Protein AF-A0A3A9ETY3-F1 (afdb_monomer_lite)

Structure (mmCIF, N/CA/C/O backbone):
data_AF-A0A3A9ETY3-F1
#
_entry.id   AF-A0A3A9ETY3-F1
#
loop_
_atom_site.group_PDB
_atom_site.id
_atom_site.type_symbol
_atom_site.label_atom_id
_atom_site.label_alt_id
_atom_site.label_comp_id
_atom_site.label_asym_id
_atom_site.label_entity_id
_atom_site.label_seq_id
_atom_site.pdbx_PDB_ins_code
_atom_site.Cartn_x
_atom_site.Cartn_y
_atom_site.Cartn_z
_atom_site.occupancy
_atom_site.B_iso_or_equiv
_atom_site.auth_seq_id
_atom_site.auth_comp_id
_atom_site.auth_asym_id
_atom_site.auth_atom_id
_atom_site.pdbx_PDB_model_num
ATOM 1 N N . MET A 1 1 ? 23.337 54.051 22.747 1.00 28.58 1 MET A N 1
ATOM 2 C CA . MET A 1 1 ? 23.203 55.143 21.760 1.00 28.58 1 MET A CA 1
ATOM 3 C C . MET A 1 1 ? 23.560 54.541 20.407 1.00 28.58 1 MET A C 1
ATOM 5 O O . MET A 1 1 ? 24.675 54.065 20.292 1.00 28.58 1 MET A O 1
ATOM 9 N N . LEU A 1 2 ? 22.531 54.161 19.633 1.00 28.20 2 LEU A N 1
ATOM 10 C CA . LEU A 1 2 ? 22.216 54.689 18.284 1.00 28.20 2 LEU A CA 1
ATOM 11 C C . LEU A 1 2 ? 23.225 54.242 17.197 1.00 28.20 2 LEU A C 1
ATOM 13 O O . LEU A 1 2 ? 24.409 54.437 17.406 1.00 28.20 2 LEU A O 1
ATOM 17 N N . PHE A 1 3 ? 22.895 53.733 16.001 1.00 27.05 3 PHE A N 1
ATOM 18 C CA . PHE A 1 3 ? 21.669 53.291 15.305 1.00 27.05 3 PHE A CA 1
ATOM 19 C C . PHE A 1 3 ? 22.117 52.886 13.864 1.00 27.05 3 PHE A C 1
ATOM 21 O O . PHE A 1 3 ? 22.864 53.664 13.285 1.00 27.05 3 PHE A O 1
ATOM 28 N N . TYR A 1 4 ? 21.614 51.758 13.314 1.00 36.97 4 TYR A N 1
ATOM 29 C CA . TYR A 1 4 ? 21.283 51.450 11.883 1.00 36.97 4 TYR A CA 1
ATOM 30 C C . TYR A 1 4 ? 22.357 51.570 10.740 1.00 36.97 4 TYR A C 1
ATOM 32 O O . TYR A 1 4 ? 23.365 52.238 10.918 1.00 36.97 4 TYR A O 1
ATOM 40 N N . PRO A 1 5 ? 22.114 51.069 9.495 1.00 57.16 5 PRO A N 1
ATOM 41 C CA . PRO A 1 5 ? 21.903 49.681 9.013 1.00 57.16 5 PRO A CA 1
ATOM 42 C C . PRO A 1 5 ? 22.603 49.459 7.620 1.00 57.16 5 PRO A C 1
ATOM 44 O O . PRO A 1 5 ? 23.582 50.143 7.358 1.00 57.16 5 PRO A O 1
ATOM 47 N N . TYR A 1 6 ? 22.052 48.604 6.728 1.00 37.59 6 TYR A N 1
ATOM 48 C CA . TYR A 1 6 ? 22.459 48.221 5.340 1.00 37.59 6 TYR A CA 1
ATOM 49 C C . TYR A 1 6 ? 23.465 47.025 5.295 1.00 37.59 6 TYR A C 1
ATOM 51 O O . TYR A 1 6 ? 24.594 47.171 5.738 1.00 37.59 6 TYR A O 1
ATOM 59 N N . ASP A 1 7 ? 23.165 45.783 4.855 1.00 41.16 7 ASP A N 1
ATOM 60 C CA . ASP A 1 7 ? 22.179 45.347 3.854 1.00 41.16 7 ASP A CA 1
ATOM 61 C C . ASP A 1 7 ? 21.757 43.859 3.849 1.00 41.16 7 ASP A C 1
ATOM 63 O O . ASP A 1 7 ? 22.573 42.946 3.763 1.00 41.16 7 ASP A O 1
ATOM 67 N N . ILE A 1 8 ? 20.425 43.701 3.813 1.00 36.69 8 ILE A N 1
ATOM 68 C CA . ILE A 1 8 ? 19.573 42.694 3.147 1.00 36.69 8 ILE A CA 1
ATOM 69 C C . ILE A 1 8 ? 19.627 41.236 3.637 1.00 36.69 8 ILE A C 1
ATOM 71 O O . ILE A 1 8 ? 20.292 40.347 3.112 1.00 36.69 8 ILE A O 1
ATOM 75 N N . ASN A 1 9 ? 18.739 41.004 4.602 1.00 33.94 9 ASN A N 1
ATOM 76 C CA . ASN A 1 9 ? 18.140 39.731 4.967 1.00 33.94 9 ASN A CA 1
ATOM 77 C C . ASN A 1 9 ? 17.259 39.182 3.815 1.00 33.94 9 ASN A C 1
ATOM 79 O O . ASN A 1 9 ? 16.392 39.889 3.306 1.00 33.94 9 ASN A O 1
ATOM 83 N N . LYS A 1 10 ? 17.446 37.906 3.444 1.00 30.17 10 LYS A N 1
ATOM 84 C CA . LYS A 1 10 ? 16.686 37.163 2.415 1.00 30.17 10 LYS A CA 1
ATOM 85 C C . LYS A 1 10 ? 15.247 36.802 2.840 1.00 30.17 10 LYS A C 1
ATOM 87 O O . LYS A 1 10 ? 14.554 36.103 2.108 1.00 30.17 10 LYS A O 1
ATOM 92 N N . TYR A 1 11 ? 14.799 37.278 4.001 1.00 33.69 11 TYR A N 1
ATOM 93 C CA . TYR A 1 11 ? 13.415 37.206 4.461 1.00 33.69 11 TYR A CA 1
ATOM 94 C C . TYR A 1 11 ? 12.673 38.502 4.129 1.00 33.69 11 TYR A C 1
ATOM 96 O O . TYR A 1 11 ? 12.569 39.401 4.964 1.00 33.69 11 TYR A O 1
ATOM 104 N N . THR A 1 12 ? 12.108 38.576 2.926 1.00 25.86 12 THR A N 1
ATOM 105 C CA . THR A 1 12 ? 11.090 39.582 2.608 1.00 25.86 12 THR A CA 1
ATOM 106 C C . THR A 1 12 ? 9.889 38.888 1.975 1.00 25.86 12 THR A C 1
ATOM 108 O O . THR A 1 12 ? 9.918 38.554 0.798 1.00 25.86 12 THR A O 1
ATOM 111 N N . TYR A 1 13 ? 8.848 38.742 2.805 1.00 29.34 13 TYR A N 1
ATOM 112 C CA . TYR A 1 13 ? 7.422 38.604 2.473 1.00 29.34 13 TYR A CA 1
ATOM 113 C C . TYR A 1 13 ? 6.994 37.310 1.755 1.00 29.34 13 TYR A C 1
ATOM 115 O O . TYR A 1 13 ? 7.222 37.140 0.567 1.00 29.34 13 TYR A O 1
ATOM 123 N N . CYS A 1 14 ? 6.367 36.333 2.422 1.00 32.50 14 CYS A N 1
ATOM 124 C CA . CYS A 1 14 ? 5.054 36.397 3.093 1.00 32.50 14 CYS A CA 1
ATOM 125 C C . CYS A 1 14 ? 3.988 37.125 2.257 1.00 32.50 14 CYS A C 1
ATOM 127 O O . CYS A 1 14 ? 3.632 38.266 2.541 1.00 32.50 14 CYS A O 1
ATOM 129 N N . TYR A 1 15 ? 3.434 36.433 1.261 1.00 29.42 15 TYR A N 1
ATOM 130 C CA . TYR A 1 15 ? 2.084 36.707 0.770 1.00 29.42 15 TYR A CA 1
ATOM 131 C C . TYR A 1 15 ? 1.082 36.250 1.848 1.00 29.42 15 TYR A C 1
ATOM 133 O O . TYR A 1 15 ? 0.729 35.081 1.912 1.00 29.42 15 TYR A O 1
ATOM 141 N N . ASN A 1 16 ? 0.698 37.166 2.745 1.00 30.44 16 ASN A N 1
ATOM 142 C CA . ASN A 1 16 ? -0.529 37.158 3.561 1.00 30.44 16 ASN A CA 1
ATOM 143 C C . ASN A 1 16 ? -1.169 35.791 3.903 1.00 30.44 16 ASN A C 1
ATOM 145 O O . ASN A 1 16 ? -2.339 35.561 3.606 1.00 30.44 16 ASN A O 1
ATOM 149 N N . SER A 1 17 ? -0.464 34.908 4.606 1.00 33.75 17 SER A N 1
ATOM 150 C CA . SER A 1 17 ? -1.116 33.820 5.343 1.00 33.75 17 SER A CA 1
ATOM 151 C C . SER A 1 17 ? -0.470 33.680 6.719 1.00 33.75 17 SER A C 1
ATOM 153 O O . SER A 1 17 ? 0.758 33.724 6.823 1.00 33.75 17 SER A O 1
ATOM 155 N N . PRO A 1 18 ? -1.268 33.639 7.799 1.00 33.03 18 PRO A N 1
ATOM 156 C CA . PRO A 1 18 ? -0.751 33.686 9.154 1.00 33.03 18 PRO A CA 1
ATOM 157 C C . PRO A 1 18 ? 0.085 32.436 9.430 1.00 33.03 18 PRO A C 1
ATOM 159 O O . PRO A 1 18 ? -0.438 31.330 9.484 1.00 33.03 18 PRO A O 1
ATOM 162 N N . LEU A 1 19 ? 1.383 32.650 9.652 1.00 32.31 19 LEU A N 1
ATOM 163 C CA . LEU A 1 19 ? 2.322 31.715 10.274 1.00 32.31 19 LEU A CA 1
ATOM 164 C C . LEU A 1 19 ? 1.856 31.381 11.701 1.00 32.31 19 LEU A C 1
ATOM 166 O O . LEU A 1 19 ? 2.394 31.883 12.690 1.00 32.31 19 LEU A O 1
ATOM 170 N N . ARG A 1 20 ? 0.818 30.557 11.817 1.00 30.52 20 ARG A N 1
ATOM 171 C CA . ARG A 1 20 ? 0.403 29.918 13.060 1.00 30.52 20 ARG A CA 1
ATOM 172 C C . ARG A 1 20 ? 0.533 28.411 12.865 1.00 30.52 20 ARG A C 1
ATOM 174 O O . ARG A 1 20 ? -0.173 27.841 12.049 1.00 30.52 20 ARG A O 1
ATOM 181 N N . TYR A 1 21 ? 1.436 27.835 13.663 1.00 33.91 21 TYR A N 1
ATOM 182 C CA . TYR A 1 21 ? 1.708 26.402 13.841 1.00 33.91 21 TYR A CA 1
ATOM 183 C C . TYR A 1 21 ? 2.564 25.737 12.751 1.00 33.91 21 TYR A C 1
ATOM 185 O O . T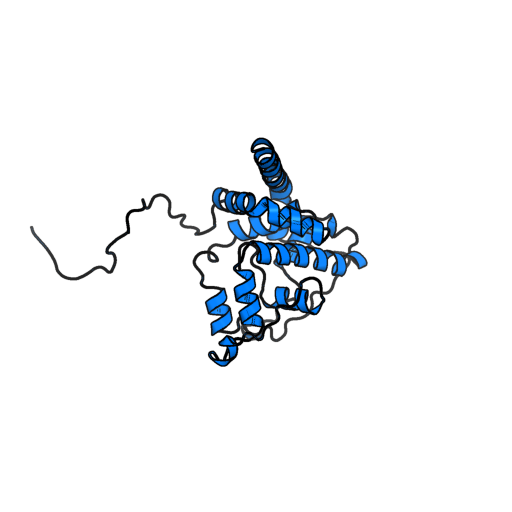YR A 1 21 ? 2.127 24.827 12.066 1.00 33.91 21 TYR A O 1
ATOM 193 N N . LEU A 1 22 ? 3.832 26.150 12.644 1.00 33.22 22 LEU A N 1
ATOM 194 C CA . LEU A 1 22 ? 4.861 25.266 12.088 1.00 33.22 22 LEU A CA 1
ATOM 195 C C . LEU A 1 22 ? 5.145 24.163 13.118 1.00 33.22 22 LEU A C 1
ATOM 197 O O . LEU A 1 22 ? 5.762 24.428 14.155 1.00 33.22 22 LEU A O 1
ATOM 201 N N . ASP A 1 23 ? 4.649 22.958 12.844 1.00 36.97 23 ASP A N 1
ATOM 202 C CA . ASP A 1 23 ? 5.050 21.739 13.540 1.00 36.97 23 ASP A CA 1
ATOM 203 C C . ASP A 1 23 ? 6.546 21.498 13.287 1.00 36.97 23 ASP A C 1
ATOM 205 O O . ASP A 1 23 ? 7.012 21.439 12.153 1.00 36.97 23 ASP A O 1
ATOM 209 N N . ARG A 1 24 ? 7.321 21.407 14.369 1.00 30.22 24 ARG A N 1
ATOM 210 C CA . ARG A 1 24 ? 8.777 21.220 14.335 1.00 30.22 24 ARG A CA 1
ATOM 211 C C . ARG A 1 24 ? 9.204 19.798 13.968 1.00 30.22 24 ARG A C 1
ATOM 213 O O . ARG A 1 24 ? 10.397 19.592 13.767 1.00 30.22 24 ARG A O 1
ATOM 220 N N . THR A 1 25 ? 8.276 18.845 13.927 1.00 43.72 25 THR A N 1
ATOM 221 C CA . THR A 1 25 ? 8.538 17.476 13.466 1.00 43.72 25 THR A CA 1
ATOM 222 C C . THR A 1 25 ? 8.390 17.342 11.953 1.00 43.72 25 THR A C 1
ATOM 224 O O . THR A 1 25 ? 9.024 16.468 11.382 1.00 43.72 25 THR A O 1
ATOM 227 N N . GLY A 1 26 ? 7.605 18.233 11.332 1.00 47.97 26 GLY A N 1
ATOM 228 C CA . GLY A 1 26 ? 7.259 18.247 9.910 1.00 47.97 26 GLY A CA 1
ATOM 229 C C . GLY A 1 26 ? 6.399 17.063 9.443 1.00 47.97 26 GLY A C 1
ATOM 230 O O . GLY A 1 26 ? 6.116 16.965 8.259 1.00 47.97 26 GLY A O 1
ATOM 231 N N . ASN A 1 27 ? 5.934 16.199 10.353 1.00 57.31 27 ASN A N 1
ATOM 232 C CA . ASN A 1 27 ? 4.932 15.184 10.032 1.00 57.31 27 ASN A CA 1
ATOM 233 C C . ASN A 1 27 ? 3.627 15.849 9.574 1.00 57.31 27 ASN A C 1
ATOM 235 O O . ASN A 1 27 ? 3.253 16.917 10.074 1.00 57.31 27 ASN A O 1
ATOM 239 N N . VAL A 1 28 ? 2.893 15.195 8.671 1.00 67.75 28 VAL A N 1
ATOM 240 C CA . VAL A 1 28 ? 1.500 15.576 8.420 1.00 67.75 28 VAL A CA 1
ATOM 241 C C . VAL A 1 28 ? 0.733 15.390 9.730 1.00 67.75 28 VAL A C 1
ATOM 243 O O . VAL A 1 28 ? 0.819 14.334 10.358 1.00 67.75 28 VAL A O 1
ATOM 246 N N . SER A 1 29 ? 0.009 16.420 10.178 1.00 81.56 29 SER A N 1
ATOM 247 C CA . SER A 1 29 ? -0.800 16.295 11.392 1.00 81.56 29 SER A CA 1
ATOM 248 C C . SER A 1 29 ? -1.847 15.196 11.209 1.00 81.56 29 SER A C 1
ATOM 250 O O . SER A 1 29 ? -2.340 14.984 10.101 1.00 81.56 29 SER A O 1
ATOM 252 N N . GLU A 1 30 ? -2.233 14.520 12.294 1.00 87.00 30 GLU A N 1
ATOM 253 C CA . GLU A 1 30 ? -3.295 13.506 12.231 1.00 87.00 30 GLU A CA 1
ATOM 254 C C . GLU A 1 30 ? -4.575 14.075 11.592 1.00 87.00 30 GLU A C 1
ATOM 256 O O . GLU A 1 30 ? -5.203 13.414 10.775 1.00 87.00 30 GLU A O 1
ATOM 261 N N . GLU A 1 31 ? -4.924 15.333 11.887 1.00 87.12 31 GLU A N 1
ATOM 262 C CA . GLU A 1 31 ? -6.070 16.026 11.283 1.00 87.12 31 GLU A CA 1
ATOM 263 C C . GLU A 1 31 ? -5.940 16.163 9.759 1.00 87.12 31 GLU A C 1
ATOM 265 O O . GLU A 1 31 ? -6.881 15.871 9.023 1.00 87.12 31 GLU A O 1
ATOM 270 N N . GLU A 1 32 ? -4.768 16.566 9.272 1.00 86.00 32 GLU A N 1
ATOM 271 C CA . GLU A 1 32 ? -4.521 16.716 7.840 1.00 86.00 32 GLU A CA 1
ATOM 272 C C . GLU A 1 32 ? -4.499 15.355 7.131 1.00 86.00 32 GLU A C 1
ATOM 274 O O . GLU A 1 32 ? -5.056 15.216 6.042 1.00 86.00 32 GLU A O 1
ATOM 279 N N . ALA A 1 33 ? -3.931 14.325 7.762 1.00 90.00 33 ALA A N 1
ATOM 280 C CA . ALA A 1 33 ? -3.976 12.960 7.249 1.00 90.00 33 ALA A CA 1
ATOM 281 C C . ALA A 1 33 ? -5.425 12.451 7.149 1.00 90.00 33 ALA A C 1
ATOM 283 O O . ALA A 1 33 ? -5.815 11.888 6.127 1.00 90.00 33 ALA A O 1
ATOM 284 N N . GLN A 1 34 ? -6.261 12.719 8.157 1.00 92.81 34 GLN A N 1
ATOM 285 C CA . GLN A 1 34 ? -7.690 12.393 8.110 1.00 92.81 34 GLN A CA 1
ATOM 286 C C . GLN A 1 34 ? -8.427 13.164 7.009 1.00 92.81 34 GLN A C 1
ATOM 288 O O . GLN A 1 34 ? -9.315 12.600 6.373 1.00 92.81 34 GLN A O 1
ATOM 293 N N . ASN A 1 35 ? -8.079 14.428 6.752 1.00 91.00 35 ASN A N 1
ATOM 294 C CA . ASN A 1 35 ? -8.674 15.195 5.654 1.00 91.00 35 ASN A CA 1
ATOM 295 C C . ASN A 1 35 ? -8.316 14.594 4.290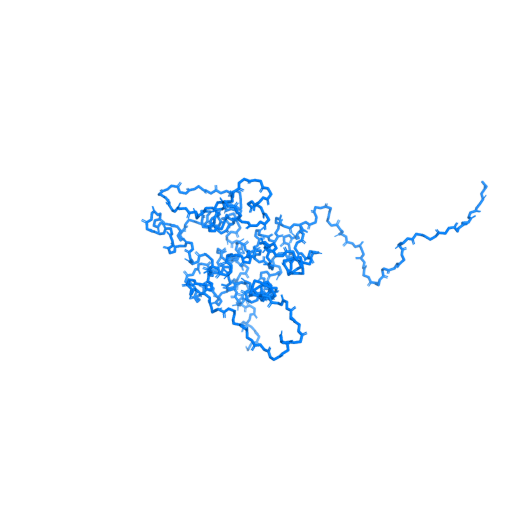 1.00 91.00 35 ASN A C 1
ATOM 297 O O . ASN A 1 35 ? -9.212 14.410 3.470 1.00 91.00 35 ASN A O 1
ATOM 301 N N . ILE A 1 36 ? -7.059 14.180 4.085 1.00 90.88 36 ILE A N 1
ATOM 302 C CA . ILE A 1 36 ? -6.642 13.453 2.873 1.00 90.88 36 ILE A CA 1
ATOM 303 C C . ILE A 1 36 ? -7.487 12.189 2.685 1.00 90.88 36 ILE A C 1
ATOM 305 O O . ILE A 1 36 ? -7.963 11.932 1.578 1.00 90.88 36 ILE A O 1
ATOM 309 N N . ILE A 1 37 ? -7.712 11.417 3.753 1.00 94.06 37 ILE A N 1
ATOM 310 C CA . ILE A 1 37 ? -8.585 10.238 3.697 1.00 94.06 37 ILE A CA 1
ATOM 311 C C . ILE A 1 37 ? -10.005 10.626 3.280 1.00 94.06 37 ILE A C 1
ATOM 313 O O . ILE A 1 37 ? -10.554 10.028 2.356 1.00 94.06 37 ILE A O 1
ATOM 317 N N . LYS A 1 38 ? -10.595 11.645 3.914 1.00 93.56 38 LYS A N 1
ATOM 318 C CA . LYS A 1 38 ? -11.974 12.064 3.626 1.00 93.56 38 LYS A CA 1
ATOM 319 C C . LYS A 1 38 ? -12.149 12.502 2.175 1.00 93.56 38 LYS A C 1
ATOM 321 O O . LYS A 1 38 ? -13.052 12.017 1.495 1.00 93.56 38 LYS A O 1
ATOM 326 N N . GLU A 1 39 ? -11.244 13.347 1.687 1.00 93.25 39 GLU A N 1
ATOM 327 C CA . GLU A 1 39 ? -11.255 13.885 0.322 1.00 93.25 39 GLU A CA 1
ATOM 328 C C . GLU A 1 39 ? -11.096 12.811 -0.763 1.00 93.25 39 GLU A C 1
ATOM 330 O O . GLU A 1 39 ? -11.511 13.026 -1.900 1.00 93.25 39 GLU A O 1
ATOM 335 N N . ASN A 1 40 ? -10.502 11.660 -0.432 1.00 95.44 40 ASN A N 1
ATOM 336 C CA . ASN A 1 40 ? -10.234 10.585 -1.388 1.00 95.44 40 ASN A CA 1
ATOM 337 C C . ASN A 1 40 ? -10.999 9.284 -1.078 1.00 95.44 40 ASN A C 1
ATOM 339 O O . ASN A 1 40 ? -10.738 8.255 -1.705 1.00 95.44 40 ASN A O 1
ATOM 343 N N . SER A 1 41 ? -11.951 9.323 -0.142 1.00 95.75 41 SER A N 1
ATOM 344 C CA . SER A 1 41 ? -12.702 8.158 0.349 1.00 95.75 41 SER A CA 1
ATOM 345 C C . SER A 1 41 ? -13.401 7.374 -0.766 1.00 95.75 41 SER A C 1
ATOM 347 O O . SER A 1 41 ? -13.299 6.148 -0.808 1.00 95.75 41 SER A O 1
ATOM 349 N N . GLU A 1 42 ? -14.020 8.061 -1.730 1.00 96.00 42 GLU A N 1
ATOM 350 C CA . GLU A 1 42 ? -14.656 7.424 -2.892 1.00 96.00 42 GLU A CA 1
ATOM 351 C C . GLU A 1 42 ? -13.662 6.601 -3.725 1.00 96.00 42 GLU A C 1
ATOM 353 O O . GLU A 1 42 ? -13.974 5.488 -4.151 1.00 96.00 42 GLU A O 1
ATOM 358 N N . TYR A 1 43 ? -12.446 7.114 -3.939 1.00 97.81 43 TYR A N 1
ATOM 359 C CA . TYR A 1 43 ? -11.409 6.386 -4.668 1.00 97.81 43 TYR A CA 1
ATOM 360 C C . TYR A 1 43 ? -10.885 5.200 -3.866 1.00 97.81 43 TYR A C 1
ATOM 362 O O . TYR A 1 43 ? -10.653 4.142 -4.450 1.00 97.81 43 TYR A O 1
ATOM 370 N N . ILE A 1 44 ? -10.725 5.355 -2.550 1.00 98.19 44 ILE A N 1
ATOM 371 C CA . ILE A 1 44 ? -10.286 4.265 -1.676 1.00 98.19 44 ILE A CA 1
ATOM 372 C C . ILE A 1 44 ? -11.280 3.109 -1.742 1.00 98.19 44 ILE A C 1
ATOM 374 O O . ILE A 1 44 ? -10.880 1.996 -2.066 1.00 98.19 44 ILE A O 1
ATOM 378 N N . ILE A 1 45 ? -12.568 3.384 -1.530 1.00 97.88 45 ILE A N 1
ATOM 379 C CA . ILE A 1 45 ? -13.626 2.367 -1.570 1.00 97.88 45 ILE A CA 1
ATOM 380 C C . ILE A 1 45 ? -13.686 1.710 -2.953 1.00 97.88 45 ILE A C 1
ATOM 382 O O . ILE A 1 45 ? -13.655 0.486 -3.056 1.00 97.88 45 ILE A O 1
ATOM 386 N N . LYS A 1 46 ? -13.690 2.516 -4.022 1.00 97.94 46 LYS A N 1
ATOM 387 C CA . LYS A 1 46 ? -13.733 2.026 -5.406 1.00 97.94 46 LYS A CA 1
ATOM 388 C C . LYS A 1 46 ? -12.592 1.060 -5.722 1.00 97.94 46 LYS A C 1
ATOM 390 O O . LYS A 1 46 ? -12.826 0.014 -6.318 1.00 97.94 46 LYS A O 1
ATOM 395 N N . TYR A 1 47 ? -11.346 1.421 -5.411 1.00 98.50 47 TYR A N 1
ATOM 396 C CA . TYR A 1 47 ? -10.211 0.564 -5.763 1.00 98.50 47 TYR A CA 1
ATOM 397 C C . TYR A 1 47 ? -10.036 -0.598 -4.792 1.00 98.50 47 TYR A C 1
ATOM 399 O O . TYR A 1 47 ? -9.606 -1.659 -5.229 1.00 98.50 47 TYR A O 1
ATOM 407 N N . ALA A 1 48 ? -10.419 -0.441 -3.527 1.00 98.50 48 ALA A N 1
ATOM 408 C CA . ALA A 1 48 ? -10.497 -1.562 -2.603 1.00 98.50 48 ALA A CA 1
ATOM 409 C C . ALA A 1 48 ? -11.447 -2.652 -3.128 1.00 98.50 48 ALA A C 1
ATOM 411 O O . ALA A 1 48 ? -11.065 -3.814 -3.182 1.00 98.50 48 ALA A O 1
ATOM 412 N N . GLU A 1 49 ? -12.622 -2.261 -3.635 1.00 98.38 49 GLU A N 1
ATOM 413 C CA . GLU A 1 49 ? -13.570 -3.178 -4.279 1.00 98.38 49 GLU A CA 1
ATOM 414 C C . GLU A 1 49 ? -12.996 -3.816 -5.556 1.00 98.38 49 GLU A C 1
ATOM 416 O O . GLU A 1 49 ? -13.071 -5.029 -5.725 1.00 98.38 49 GLU A O 1
ATOM 421 N N . ILE A 1 50 ? -12.384 -3.025 -6.449 1.00 98.50 50 ILE A N 1
ATOM 422 C CA . ILE A 1 50 ? -11.793 -3.539 -7.704 1.00 98.50 50 ILE A CA 1
ATOM 423 C C . ILE A 1 50 ? -10.719 -4.602 -7.443 1.00 98.50 50 ILE A C 1
ATOM 425 O O . ILE A 1 50 ? -10.606 -5.550 -8.220 1.00 98.50 50 ILE A O 1
ATOM 429 N N . TYR A 1 51 ? -9.919 -4.420 -6.394 1.00 98.56 51 TYR A N 1
ATOM 430 C CA . TYR A 1 51 ? -8.795 -5.296 -6.064 1.00 98.56 51 TYR A CA 1
ATOM 431 C C . TYR A 1 51 ? -9.113 -6.325 -4.972 1.00 98.56 51 TYR A C 1
ATOM 433 O O . TYR A 1 51 ? -8.203 -7.034 -4.554 1.00 98.56 51 TYR A O 1
ATOM 441 N N . ASP A 1 52 ? -10.372 -6.412 -4.535 1.00 98.06 52 ASP A N 1
ATOM 442 C CA . ASP A 1 52 ? -10.839 -7.328 -3.486 1.00 98.06 52 ASP A CA 1
ATOM 443 C C . ASP A 1 52 ? -9.990 -7.259 -2.202 1.00 98.06 52 ASP A C 1
ATOM 445 O O . ASP A 1 52 ? -9.534 -8.260 -1.651 1.00 98.06 52 ASP A O 1
ATOM 449 N N . VAL A 1 53 ? -9.733 -6.034 -1.738 1.00 98.12 53 VAL A N 1
ATOM 450 C CA . VAL A 1 53 ? -9.005 -5.762 -0.493 1.00 98.12 53 VAL A CA 1
ATOM 451 C C . VAL A 1 53 ? -9.868 -4.972 0.473 1.00 98.12 53 VAL A C 1
ATOM 453 O O . VAL A 1 53 ? -10.733 -4.195 0.072 1.00 98.12 53 VAL A O 1
ATOM 456 N N . ASP A 1 54 ? -9.603 -5.126 1.766 1.00 98.38 54 ASP A N 1
ATOM 457 C CA . ASP A 1 54 ? -10.308 -4.367 2.791 1.00 98.38 54 ASP A CA 1
ATOM 458 C C . ASP A 1 54 ? -9.990 -2.857 2.668 1.00 98.38 54 ASP A C 1
ATOM 460 O O . ASP A 1 54 ? -8.824 -2.456 2.813 1.00 98.38 54 ASP A O 1
ATOM 464 N N . PRO A 1 55 ? -10.997 -1.990 2.425 1.00 98.25 55 PRO A N 1
ATOM 465 C CA . PRO A 1 55 ? -10.785 -0.552 2.294 1.00 98.25 55 PRO A CA 1
ATOM 466 C C . PRO A 1 55 ? -10.206 0.086 3.562 1.00 98.25 55 PRO A C 1
ATOM 468 O O . PRO A 1 55 ? -9.484 1.080 3.458 1.00 98.25 55 PRO A O 1
ATOM 471 N N . GLN A 1 56 ? -10.459 -0.467 4.750 1.00 98.31 56 GLN A N 1
ATOM 472 C CA . GLN A 1 56 ? -9.899 0.042 6.004 1.00 98.31 56 GLN A CA 1
ATOM 473 C C . GLN A 1 56 ? -8.390 -0.203 6.082 1.00 98.31 56 GLN A C 1
ATOM 475 O O . GLN A 1 56 ? -7.658 0.673 6.539 1.00 98.31 56 GLN A O 1
ATOM 480 N N . ILE A 1 57 ? -7.895 -1.325 5.544 1.00 98.50 57 ILE A N 1
ATOM 481 C CA . ILE A 1 57 ? -6.451 -1.600 5.453 1.00 98.50 57 ILE A CA 1
ATOM 482 C C . ILE A 1 57 ? -5.791 -0.682 4.417 1.00 98.50 57 ILE A C 1
ATOM 484 O O . ILE A 1 57 ? -4.725 -0.124 4.690 1.00 98.50 57 ILE A O 1
ATOM 488 N N . VAL A 1 58 ? -6.432 -0.460 3.258 1.00 98.69 58 VAL A N 1
ATOM 489 C CA . VAL A 1 58 ? -5.958 0.514 2.250 1.00 98.69 58 VAL A CA 1
ATOM 490 C C . VAL A 1 58 ? -5.821 1.902 2.878 1.00 98.69 58 VAL A C 1
ATOM 492 O O . VAL A 1 58 ? -4.784 2.555 2.752 1.00 98.69 58 VAL A O 1
ATOM 495 N N . THR A 1 59 ? -6.860 2.328 3.594 1.00 98.00 59 THR A N 1
ATOM 496 C CA . THR A 1 59 ? -6.910 3.624 4.276 1.00 98.00 59 THR A CA 1
ATOM 497 C C . THR A 1 59 ? -5.859 3.712 5.376 1.00 98.00 59 THR A C 1
ATOM 499 O O . THR A 1 59 ? -5.144 4.707 5.450 1.00 98.00 59 THR A O 1
ATOM 502 N N . GLY A 1 60 ? -5.715 2.664 6.190 1.00 98.19 60 GLY A N 1
ATOM 503 C CA . GLY A 1 60 ? -4.736 2.597 7.269 1.00 98.19 60 GLY A CA 1
ATOM 504 C C . GLY A 1 60 ? -3.305 2.726 6.756 1.00 98.19 60 GLY A C 1
ATOM 505 O O . GLY A 1 60 ? -2.534 3.505 7.309 1.00 98.19 60 GLY A O 1
ATOM 506 N N . CYS A 1 61 ? -2.963 2.062 5.647 1.00 98.25 61 CYS A N 1
ATOM 507 C CA . CYS A 1 61 ? -1.646 2.210 5.023 1.00 98.25 61 CYS A CA 1
ATOM 508 C C . CYS A 1 61 ? -1.385 3.659 4.584 1.00 98.25 61 CYS A C 1
ATOM 510 O O . CYS A 1 61 ? -0.332 4.208 4.894 1.00 98.25 61 CYS A O 1
ATOM 512 N N . ILE A 1 62 ? -2.349 4.301 3.914 1.00 96.44 62 ILE A N 1
ATOM 513 C CA . ILE A 1 62 ? -2.223 5.708 3.499 1.00 96.44 62 ILE A CA 1
ATOM 514 C C . ILE A 1 62 ? -2.076 6.610 4.727 1.00 96.44 62 ILE A C 1
ATOM 516 O O . ILE A 1 62 ? -1.177 7.442 4.773 1.00 96.44 62 ILE A O 1
ATOM 520 N N . TYR A 1 63 ? -2.923 6.436 5.740 1.00 95.75 63 TYR A N 1
ATOM 521 C CA . TYR A 1 63 ? -2.904 7.249 6.951 1.00 95.75 63 TYR A CA 1
ATOM 522 C C . TYR A 1 63 ? -1.562 7.160 7.689 1.00 95.75 63 TYR A C 1
ATOM 524 O O . TYR A 1 63 ? -0.986 8.194 8.027 1.00 95.75 63 TYR A O 1
ATOM 532 N N . VAL A 1 64 ? -1.032 5.948 7.890 1.00 95.25 64 VAL A N 1
ATOM 533 C CA . VAL A 1 64 ? 0.261 5.744 8.559 1.00 95.25 64 VAL A CA 1
ATOM 534 C C . VAL A 1 64 ? 1.410 6.332 7.739 1.00 95.25 64 VAL A C 1
ATOM 536 O O . VAL A 1 64 ? 2.263 7.004 8.317 1.00 95.25 64 VAL A O 1
ATOM 539 N N . GLU A 1 65 ? 1.423 6.178 6.409 1.00 91.38 65 GLU A N 1
ATOM 540 C CA . GLU A 1 65 ? 2.401 6.868 5.548 1.00 91.38 65 GLU A CA 1
ATOM 541 C C . GLU A 1 65 ? 2.347 8.390 5.749 1.00 91.38 65 GLU A C 1
ATOM 543 O O . GLU A 1 65 ? 3.383 9.033 5.883 1.00 91.38 65 GLU A O 1
ATOM 548 N N . GLN A 1 66 ? 1.150 8.978 5.846 1.00 89.06 66 GLN A N 1
ATOM 549 C CA . GLN A 1 66 ? 1.002 10.420 6.057 1.00 89.06 66 GLN A CA 1
ATOM 550 C C . GLN A 1 66 ? 1.576 10.893 7.398 1.00 89.06 66 GLN A C 1
ATOM 552 O O . GLN A 1 66 ? 2.355 11.845 7.428 1.00 89.06 66 GLN A O 1
ATOM 557 N N . ILE A 1 67 ? 1.222 10.244 8.508 1.00 87.25 67 ILE A N 1
ATOM 558 C CA . ILE A 1 67 ? 1.609 10.729 9.845 1.00 87.25 67 ILE A CA 1
ATOM 559 C C . ILE A 1 67 ? 3.058 10.396 10.227 1.00 87.25 67 ILE A C 1
ATOM 561 O O . ILE A 1 67 ? 3.583 10.958 11.188 1.00 87.25 67 ILE A O 1
ATOM 565 N N . THR A 1 68 ? 3.702 9.479 9.501 1.00 82.50 68 THR A N 1
ATOM 566 C CA . THR A 1 68 ? 5.099 9.083 9.735 1.00 82.50 68 THR A CA 1
ATOM 567 C C . THR A 1 68 ? 6.088 9.727 8.764 1.00 82.50 68 THR A C 1
ATOM 569 O O . THR A 1 68 ? 7.294 9.685 9.024 1.00 82.50 68 THR A O 1
ATOM 572 N N . ASN A 1 69 ? 5.612 10.325 7.666 1.00 67.94 69 ASN A N 1
ATOM 573 C CA . ASN A 1 69 ? 6.466 10.863 6.614 1.00 67.94 69 ASN A CA 1
ATOM 574 C C . ASN A 1 69 ? 6.434 12.397 6.568 1.00 67.94 69 ASN A C 1
ATOM 576 O O . ASN A 1 69 ? 5.455 13.026 6.165 1.00 67.94 69 ASN A O 1
ATOM 580 N N . VAL A 1 70 ? 7.564 12.973 6.971 1.00 54.41 70 VAL A N 1
ATOM 581 C CA . VAL A 1 70 ? 7.811 14.408 7.147 1.00 54.41 70 VAL A CA 1
ATOM 582 C C . VAL A 1 70 ? 7.918 15.171 5.816 1.00 54.41 70 VAL A C 1
ATOM 584 O O . VAL A 1 70 ? 7.665 16.370 5.764 1.00 54.41 70 VAL A O 1
ATOM 587 N N . ASP A 1 71 ? 8.284 14.494 4.723 1.00 53.34 71 ASP A N 1
ATOM 588 C CA . ASP A 1 71 ? 8.947 15.169 3.600 1.00 53.34 71 ASP A CA 1
ATOM 589 C C . ASP A 1 71 ? 8.167 15.155 2.273 1.00 53.34 71 ASP A C 1
ATOM 591 O O . ASP A 1 71 ? 8.521 15.901 1.359 1.00 53.34 71 ASP A O 1
ATOM 595 N N . TRP A 1 72 ? 7.108 14.352 2.116 1.00 53.06 72 TRP A N 1
ATOM 596 C CA . TRP A 1 72 ? 6.542 14.085 0.779 1.00 53.06 72 TRP A CA 1
ATOM 597 C C . TRP A 1 72 ? 5.786 15.268 0.141 1.00 53.06 72 TRP A C 1
ATOM 599 O O . TRP A 1 72 ? 5.730 15.365 -1.084 1.00 53.06 72 TRP A O 1
ATOM 609 N N . LYS A 1 73 ? 5.202 16.181 0.938 1.00 50.69 73 LYS A N 1
ATOM 610 C CA . LYS A 1 73 ? 4.536 17.399 0.416 1.00 50.69 73 LYS A CA 1
ATOM 611 C C . LYS A 1 73 ? 5.537 18.469 -0.031 1.00 50.69 73 LYS A C 1
ATOM 613 O O . LYS A 1 73 ? 5.230 19.241 -0.938 1.00 50.69 73 LYS A O 1
ATOM 618 N N . ASP A 1 74 ? 6.717 18.499 0.589 1.00 48.84 74 ASP A N 1
ATOM 619 C CA . ASP A 1 74 ? 7.777 19.473 0.302 1.00 48.84 74 ASP A CA 1
ATOM 620 C C . ASP A 1 74 ? 8.806 18.945 -0.717 1.00 48.84 74 ASP A C 1
ATOM 622 O O . ASP A 1 74 ? 9.549 19.727 -1.323 1.00 48.84 74 ASP A O 1
ATOM 626 N N . SER A 1 75 ? 8.837 17.630 -0.953 1.00 51.22 75 SER A N 1
ATOM 627 C CA . SER A 1 75 ? 9.789 16.984 -1.850 1.00 51.22 75 SER A CA 1
ATOM 628 C C . SER A 1 75 ? 9.227 16.869 -3.264 1.00 51.22 75 SER A C 1
ATOM 630 O O . SER A 1 75 ? 8.187 16.271 -3.520 1.00 51.22 75 SER A O 1
ATOM 632 N N . PHE A 1 76 ? 9.950 17.439 -4.229 1.00 55.75 76 PHE A N 1
ATOM 633 C CA . PHE A 1 76 ? 9.741 17.230 -5.663 1.00 55.75 76 PHE A CA 1
ATOM 634 C C . PHE A 1 76 ? 10.104 15.781 -6.061 1.00 55.75 76 PHE A C 1
ATOM 636 O O . PHE A 1 76 ? 10.989 15.561 -6.888 1.00 55.75 76 PHE A O 1
ATOM 643 N N . ASP A 1 77 ? 9.466 14.784 -5.453 1.00 61.41 77 ASP A N 1
ATOM 644 C CA . ASP A 1 77 ? 9.863 13.374 -5.504 1.00 61.41 77 ASP A CA 1
ATOM 645 C C . ASP A 1 77 ? 9.824 12.799 -6.918 1.00 61.41 77 ASP A C 1
ATOM 647 O O . ASP A 1 77 ? 10.731 12.064 -7.317 1.00 61.41 77 ASP A O 1
ATOM 651 N N . SER A 1 78 ? 8.836 13.203 -7.720 1.00 55.47 78 SER A N 1
ATOM 652 C CA . SER A 1 78 ? 8.780 12.865 -9.141 1.00 55.47 78 SER A CA 1
ATOM 653 C C . SER A 1 78 ? 9.918 13.524 -9.917 1.00 55.47 78 SER A C 1
ATOM 655 O O . SER A 1 78 ? 10.574 12.854 -10.703 1.00 55.47 78 SER A O 1
ATOM 657 N N . ALA A 1 79 ? 10.222 14.804 -9.683 1.00 55.66 79 ALA A N 1
ATOM 658 C CA . ALA A 1 79 ? 11.304 15.491 -10.378 1.00 55.66 79 ALA A CA 1
ATOM 659 C C . ALA A 1 79 ? 12.663 14.899 -9.993 1.00 55.66 79 ALA A C 1
ATOM 661 O O . ALA A 1 79 ? 13.518 14.744 -10.858 1.00 55.66 79 ALA A O 1
ATOM 662 N N . ILE A 1 80 ? 12.856 14.508 -8.730 1.00 57.94 80 ILE A N 1
ATOM 663 C CA . ILE A 1 80 ? 14.042 13.773 -8.288 1.00 57.94 80 ILE A CA 1
ATOM 664 C C . ILE A 1 80 ? 14.084 12.409 -8.976 1.00 57.94 80 ILE A C 1
ATOM 666 O O . ILE A 1 80 ? 15.109 12.094 -9.577 1.00 57.94 80 ILE A O 1
ATOM 670 N N . ALA A 1 81 ? 13.000 11.629 -8.970 1.00 56.34 81 ALA A N 1
ATOM 671 C CA . ALA A 1 81 ? 12.939 10.335 -9.655 1.00 56.34 81 ALA A CA 1
ATOM 672 C C . ALA A 1 81 ? 13.260 10.463 -11.155 1.00 56.34 81 ALA A C 1
ATOM 674 O O . ALA A 1 81 ? 14.083 9.715 -11.672 1.00 56.34 81 ALA A O 1
ATOM 675 N N . ILE A 1 82 ? 12.696 11.467 -11.830 1.00 55.44 82 ILE A N 1
ATOM 676 C CA . ILE A 1 82 ? 12.894 11.753 -13.259 1.00 55.44 82 ILE A CA 1
ATOM 677 C C . ILE A 1 82 ? 14.332 12.212 -13.545 1.00 55.44 82 ILE A C 1
ATOM 679 O O . ILE A 1 82 ? 14.942 11.791 -14.524 1.00 55.44 82 ILE A O 1
ATOM 683 N N . VAL A 1 83 ? 14.901 13.079 -12.702 1.00 52.25 83 VAL A N 1
ATOM 684 C CA . VAL A 1 83 ? 16.253 13.630 -12.904 1.00 52.25 83 VAL A CA 1
ATOM 685 C C . VAL A 1 83 ? 17.342 12.618 -12.548 1.00 52.25 83 VAL A C 1
ATOM 687 O O . VAL A 1 83 ? 18.410 12.626 -13.161 1.00 52.25 83 VAL A O 1
ATOM 690 N N . THR A 1 84 ? 17.105 11.759 -11.557 1.00 52.84 84 THR A N 1
ATOM 691 C CA . THR A 1 84 ? 18.138 10.880 -10.981 1.00 52.84 84 THR A CA 1
ATOM 692 C C . THR A 1 84 ? 17.956 9.400 -11.312 1.00 52.84 84 THR A C 1
ATOM 694 O O . THR A 1 84 ? 18.907 8.634 -11.168 1.00 52.84 84 THR A O 1
ATOM 697 N N . GLY A 1 85 ? 16.769 8.982 -11.761 1.00 55.91 85 GLY A N 1
ATOM 698 C CA . GLY A 1 85 ? 16.416 7.575 -11.962 1.00 55.91 85 GLY A CA 1
ATOM 699 C C . GLY A 1 85 ? 16.244 6.776 -10.662 1.00 55.91 85 GLY A C 1
ATOM 700 O O . GLY A 1 85 ? 16.255 5.547 -10.718 1.00 55.91 85 GLY A O 1
ATOM 701 N N . LEU A 1 86 ? 16.131 7.450 -9.510 1.00 64.00 86 LEU A N 1
ATOM 702 C CA . LEU A 1 86 ? 15.947 6.834 -8.194 1.00 64.00 86 LEU A CA 1
ATOM 703 C C . LEU A 1 86 ? 14.594 6.117 -8.064 1.00 64.00 86 LEU A C 1
ATOM 705 O O . LEU A 1 86 ? 13.576 6.578 -8.582 1.00 64.00 86 LEU A O 1
ATOM 709 N N . ASP A 1 87 ? 14.581 5.012 -7.313 1.00 70.62 87 ASP A N 1
ATOM 710 C CA . ASP A 1 87 ? 13.359 4.288 -6.942 1.00 70.62 87 ASP A CA 1
ATOM 711 C C . ASP A 1 87 ? 12.621 4.979 -5.782 1.00 70.62 87 ASP A C 1
ATOM 713 O O . ASP A 1 87 ? 12.627 4.520 -4.634 1.00 70.62 87 ASP A O 1
ATOM 717 N N . THR A 1 88 ? 12.045 6.139 -6.088 1.00 74.19 88 THR A N 1
ATOM 718 C CA . THR A 1 88 ? 11.374 7.017 -5.124 1.00 74.19 88 THR A CA 1
ATOM 719 C C . THR A 1 88 ? 9.950 6.543 -4.814 1.00 74.19 88 THR A C 1
ATOM 721 O O . THR A 1 88 ? 9.244 6.047 -5.695 1.00 74.19 88 THR A O 1
ATOM 724 N N . SER A 1 89 ? 9.528 6.722 -3.560 1.00 85.06 89 SER A N 1
ATOM 725 C CA . SER A 1 89 ? 8.139 6.587 -3.105 1.00 85.06 89 SER A CA 1
ATOM 726 C C . SER A 1 89 ? 7.373 7.879 -3.381 1.00 85.06 89 SER A C 1
ATOM 728 O O . SER A 1 89 ? 7.838 8.945 -3.004 1.00 85.06 89 SER A O 1
ATOM 730 N N . ILE A 1 90 ? 6.230 7.805 -4.066 1.00 84.75 90 ILE A N 1
ATOM 731 C CA . ILE A 1 90 ? 5.509 8.993 -4.552 1.00 84.75 90 ILE A CA 1
ATOM 732 C C . ILE A 1 90 ? 4.049 8.962 -4.091 1.00 84.75 90 ILE A C 1
ATOM 734 O O . ILE A 1 90 ? 3.428 7.897 -4.034 1.00 84.75 90 ILE A O 1
ATOM 738 N N . GLY A 1 91 ? 3.496 10.147 -3.819 1.00 87.56 91 GLY A N 1
ATOM 739 C CA . GLY A 1 91 ? 2.076 10.382 -3.551 1.00 87.56 91 GLY A CA 1
ATOM 740 C C . GLY A 1 91 ? 1.635 10.014 -2.135 1.00 87.56 91 GLY A C 1
ATOM 741 O O . GLY A 1 91 ? 2.443 9.646 -1.284 1.00 87.56 91 GLY A O 1
ATOM 742 N N . ILE A 1 92 ? 0.330 10.115 -1.881 1.00 90.62 92 ILE A N 1
ATOM 743 C CA . ILE A 1 92 ? -0.242 9.963 -0.532 1.00 90.62 92 ILE A CA 1
ATOM 744 C C . ILE A 1 92 ? -0.044 8.568 0.079 1.00 90.62 92 ILE A C 1
ATOM 746 O O . ILE A 1 92 ? 0.052 8.439 1.294 1.00 90.62 92 ILE A O 1
ATOM 750 N N . GLY A 1 93 ? 0.058 7.532 -0.750 1.00 92.62 93 GLY A N 1
ATOM 751 C CA . GLY A 1 93 ? 0.391 6.175 -0.334 1.00 92.62 93 GLY A CA 1
ATOM 752 C C . GLY A 1 93 ? 1.886 5.865 -0.369 1.00 92.62 93 GLY A C 1
ATOM 753 O O . GLY A 1 93 ? 2.263 4.761 -0.011 1.00 92.62 93 GLY A O 1
ATOM 754 N N . GLN A 1 94 ? 2.758 6.779 -0.809 1.00 90.69 94 GLN A N 1
ATOM 755 C CA . GLN A 1 94 ? 4.210 6.539 -0.856 1.00 90.69 94 GLN A CA 1
ATOM 756 C C . GLN A 1 94 ? 4.609 5.288 -1.669 1.00 90.69 94 GLN A C 1
ATOM 758 O O . GLN A 1 94 ? 5.536 4.541 -1.335 1.00 90.69 94 GLN A O 1
ATOM 763 N N . VAL A 1 95 ? 3.936 5.067 -2.801 1.00 91.75 95 VAL A N 1
ATOM 764 C CA . VAL A 1 95 ? 4.191 3.920 -3.684 1.00 91.75 95 VAL A CA 1
ATOM 765 C C . VAL A 1 95 ? 5.522 4.099 -4.419 1.00 91.75 95 VAL A C 1
ATOM 767 O O . VAL A 1 95 ? 5.733 5.108 -5.092 1.00 91.75 95 VAL A O 1
ATOM 770 N N . LYS A 1 96 ? 6.411 3.100 -4.336 1.00 89.00 96 LYS A N 1
ATOM 771 C CA . LYS A 1 96 ? 7.678 3.076 -5.092 1.00 89.00 96 LYS A CA 1
ATOM 772 C C . LYS A 1 96 ? 7.436 2.913 -6.590 1.00 89.00 96 LYS A C 1
ATOM 774 O O . LYS A 1 96 ? 6.618 2.084 -7.001 1.00 89.00 96 LYS A O 1
ATOM 779 N N . VAL A 1 97 ? 8.214 3.616 -7.411 1.00 87.25 97 VAL A N 1
ATOM 780 C CA . VAL A 1 97 ? 8.159 3.494 -8.880 1.00 87.25 97 VAL A CA 1
ATOM 781 C C . VAL A 1 97 ? 8.419 2.052 -9.342 1.00 87.25 97 VAL A C 1
ATOM 783 O O . VAL A 1 97 ? 7.739 1.568 -10.249 1.00 87.25 97 VAL A O 1
ATOM 786 N N . SER A 1 98 ? 9.348 1.333 -8.704 1.00 87.88 98 SER A N 1
ATOM 787 C CA . SER A 1 98 ? 9.623 -0.085 -8.976 1.00 87.88 98 SER A CA 1
ATOM 788 C C . SER A 1 98 ? 8.420 -0.982 -8.679 1.00 87.88 98 SER A C 1
ATOM 790 O O . SER A 1 98 ? 8.060 -1.811 -9.513 1.00 87.88 98 SER A O 1
ATOM 792 N N . THR A 1 99 ? 7.750 -0.778 -7.540 1.00 93.25 99 THR A N 1
ATOM 793 C CA . THR A 1 99 ? 6.531 -1.508 -7.163 1.00 93.25 99 THR A CA 1
ATOM 794 C C . THR A 1 99 ? 5.401 -1.233 -8.151 1.00 93.25 99 THR A C 1
ATOM 796 O O . THR A 1 99 ? 4.763 -2.169 -8.624 1.00 93.25 99 THR A O 1
ATOM 799 N N . ALA A 1 100 ? 5.176 0.027 -8.527 1.00 94.75 100 ALA A N 1
ATOM 800 C CA . ALA A 1 100 ? 4.156 0.374 -9.514 1.00 94.75 100 ALA A CA 1
ATOM 801 C C . ALA A 1 100 ? 4.434 -0.277 -10.878 1.00 94.75 100 ALA A C 1
ATOM 803 O O . ALA A 1 100 ? 3.535 -0.837 -11.504 1.00 94.75 100 ALA A O 1
ATOM 804 N N . LYS A 1 101 ? 5.694 -0.274 -11.321 1.00 93.31 101 LYS A N 1
ATOM 805 C CA . LYS A 1 101 ? 6.102 -0.962 -12.548 1.00 93.31 101 LYS A CA 1
ATOM 806 C C . LYS A 1 101 ? 5.879 -2.472 -12.471 1.00 93.31 101 LYS A C 1
ATOM 808 O O . LYS A 1 101 ? 5.415 -3.047 -13.451 1.00 93.31 101 LYS A O 1
ATOM 813 N N . LEU A 1 102 ? 6.192 -3.100 -11.338 1.00 94.44 102 LEU A N 1
ATOM 814 C CA . LEU A 1 102 ? 5.948 -4.525 -11.123 1.00 94.44 102 LEU A CA 1
ATOM 815 C C . LEU A 1 102 ? 4.458 -4.856 -11.235 1.00 94.44 102 LEU A C 1
ATOM 817 O O . LEU A 1 102 ? 4.101 -5.764 -11.976 1.00 94.44 102 LEU A O 1
ATOM 821 N N . LEU A 1 103 ? 3.599 -4.087 -10.562 1.00 97.50 103 LEU A N 1
ATOM 822 C CA . LEU A 1 103 ? 2.143 -4.264 -10.609 1.00 97.50 103 LEU A CA 1
ATOM 823 C C . LEU A 1 103 ? 1.597 -4.141 -12.036 1.00 97.50 103 LEU A C 1
ATOM 825 O O . LEU A 1 103 ? 0.715 -4.896 -12.437 1.00 97.50 103 LEU A O 1
ATOM 829 N N . GLU A 1 104 ? 2.152 -3.225 -12.830 1.00 97.06 104 GLU A N 1
ATOM 830 C CA . GLU A 1 104 ? 1.832 -3.123 -14.253 1.00 97.06 104 GLU A CA 1
ATOM 831 C C . GLU A 1 104 ? 2.349 -4.305 -15.084 1.00 97.06 104 GLU A C 1
ATOM 833 O O . GLU A 1 104 ? 1.701 -4.744 -16.034 1.00 97.06 104 GLU A O 1
ATOM 838 N N . ASP A 1 105 ? 3.551 -4.795 -14.785 1.00 95.56 105 ASP A N 1
ATOM 839 C CA . ASP A 1 105 ? 4.187 -5.880 -15.532 1.00 95.56 105 ASP A CA 1
ATOM 840 C C . ASP A 1 105 ? 3.540 -7.240 -15.253 1.00 95.56 105 ASP A C 1
ATOM 842 O O . ASP A 1 105 ? 3.435 -8.046 -16.180 1.00 95.56 105 ASP A O 1
ATOM 846 N N . GLU A 1 106 ? 3.045 -7.447 -14.033 1.00 96.50 106 GLU A N 1
ATOM 847 C CA . GLU A 1 106 ? 2.271 -8.619 -13.611 1.00 96.50 106 GLU A CA 1
ATOM 848 C C . GLU A 1 106 ? 0.778 -8.523 -13.971 1.00 96.50 106 GLU A C 1
ATOM 850 O O . GLU A 1 106 ? 0.073 -9.526 -13.920 1.00 96.50 106 GLU A O 1
ATOM 855 N N . GLY A 1 107 ? 0.304 -7.350 -14.405 1.00 97.12 107 GLY A N 1
ATOM 856 C CA . GLY A 1 107 ? -1.049 -7.168 -14.936 1.00 97.12 107 GLY A CA 1
ATOM 857 C C . GLY A 1 107 ? -2.124 -6.825 -13.903 1.00 97.12 107 GLY A C 1
ATOM 858 O O . GLY A 1 107 ? -3.297 -6.816 -14.266 1.00 97.12 107 GLY A O 1
ATOM 859 N N . TYR A 1 108 ? -1.745 -6.491 -12.665 1.00 97.12 108 TYR A N 1
ATOM 860 C CA . TYR A 1 108 ? -2.677 -5.950 -11.667 1.00 97.12 108 TYR A CA 1
ATOM 861 C C . TYR A 1 108 ? -3.184 -4.570 -12.090 1.00 97.12 108 TYR A C 1
ATOM 863 O O . TYR A 1 108 ? -4.367 -4.276 -11.988 1.00 97.12 108 TYR A O 1
ATOM 871 N N . VAL A 1 109 ? -2.291 -3.721 -12.606 1.00 96.62 109 VAL A N 1
ATOM 872 C CA . VAL A 1 109 ? -2.630 -2.365 -13.055 1.00 96.62 109 VAL A CA 1
ATOM 873 C C . VAL A 1 109 ? -2.390 -2.241 -14.555 1.00 96.62 109 VAL A C 1
ATOM 875 O O . VAL A 1 109 ? -1.435 -2.797 -15.096 1.00 96.62 109 VAL A O 1
ATOM 878 N N . GLU A 1 110 ? -3.230 -1.472 -15.249 1.00 93.25 110 GLU A N 1
ATOM 879 C CA . GLU A 1 110 ? -3.004 -1.164 -16.661 1.00 93.25 110 GLU A CA 1
ATOM 880 C C . GLU A 1 110 ? -1.625 -0.521 -16.863 1.00 93.25 110 GLU A C 1
ATOM 882 O O . GLU A 1 110 ? -1.267 0.470 -16.205 1.00 93.25 110 GLU A O 1
ATOM 887 N N . LYS A 1 111 ? -0.863 -1.084 -17.808 1.00 92.12 111 LYS A N 1
ATOM 888 C CA . LYS A 1 111 ? 0.472 -0.604 -18.152 1.00 92.12 111 LYS A CA 1
ATOM 889 C C . LYS A 1 111 ? 0.424 0.868 -18.515 1.00 92.12 111 LYS A C 1
ATOM 891 O O . LYS A 1 111 ? -0.368 1.303 -19.347 1.00 92.12 111 LYS A O 1
ATOM 896 N N . THR A 1 112 ? 1.339 1.633 -17.934 1.00 87.69 112 THR A N 1
ATOM 897 C CA . THR A 1 112 ? 1.576 3.008 -18.346 1.00 87.69 112 THR A CA 1
ATOM 898 C C . THR A 1 112 ? 2.244 2.968 -19.711 1.00 87.69 112 THR A C 1
ATOM 900 O O . THR A 1 112 ? 3.464 2.850 -19.852 1.00 87.69 112 THR A O 1
ATOM 903 N N . GLU A 1 113 ? 1.410 3.009 -20.743 1.00 76.31 113 GLU A N 1
ATOM 904 C CA . GLU A 1 113 ? 1.862 3.147 -22.110 1.00 76.31 113 GLU A CA 1
ATOM 905 C C . GLU A 1 113 ? 2.356 4.568 -22.370 1.00 76.31 113 GLU A C 1
ATOM 907 O O . GLU A 1 113 ? 1.916 5.553 -21.773 1.00 76.31 113 GLU A O 1
ATOM 912 N N . GLY A 1 114 ? 3.242 4.699 -23.350 1.00 60.16 114 GLY A N 1
ATOM 913 C CA . GLY A 1 114 ? 3.367 5.986 -23.998 1.00 60.16 114 GLY A CA 1
ATOM 914 C C . GLY A 1 114 ? 4.242 5.952 -25.231 1.00 60.16 114 GLY A C 1
ATOM 915 O O . GLY A 1 114 ? 5.450 5.728 -25.137 1.00 60.16 114 GLY A O 1
ATOM 916 N N . ARG A 1 115 ? 3.621 6.307 -26.356 1.00 49.62 115 ARG A N 1
ATOM 917 C CA . ARG A 1 115 ? 4.151 7.368 -27.212 1.00 49.62 115 ARG A CA 1
ATOM 918 C C . ARG A 1 115 ? 3.050 8.382 -27.500 1.00 49.62 115 ARG A C 1
ATOM 920 O O . ARG A 1 115 ? 2.127 8.089 -28.252 1.00 49.62 115 ARG A O 1
ATOM 927 N N . LYS A 1 116 ? 3.165 9.588 -26.944 1.00 55.28 116 LYS A N 1
ATOM 928 C CA . LYS A 1 116 ? 2.458 10.770 -27.468 1.00 55.28 116 LYS A CA 1
ATOM 929 C C . LYS A 1 116 ? 3.407 11.562 -28.365 1.00 55.28 116 LYS A C 1
ATOM 931 O O . LYS A 1 116 ? 4.618 11.541 -28.173 1.00 55.28 116 LYS A O 1
ATOM 936 N N . TRP A 1 117 ? 2.865 12.265 -29.357 1.00 49.69 117 TRP A N 1
ATOM 937 C CA . TRP A 1 117 ? 3.661 12.946 -30.390 1.00 49.69 117 TRP A CA 1
ATOM 938 C C . TRP A 1 117 ? 4.651 13.986 -29.831 1.00 49.69 117 TRP A C 1
ATOM 940 O O . TRP A 1 117 ? 5.701 14.205 -30.426 1.00 49.69 117 TRP A O 1
ATOM 950 N N . TYR A 1 118 ? 4.367 14.585 -28.672 1.00 48.56 118 TYR A N 1
ATOM 951 C CA . TYR A 1 118 ? 5.261 15.550 -28.025 1.00 48.56 118 TYR A CA 1
ATOM 952 C C . TYR A 1 118 ? 6.465 14.902 -27.319 1.00 48.56 118 TYR A C 1
ATOM 954 O O . TYR A 1 118 ? 7.446 15.583 -27.045 1.00 48.56 118 TYR A O 1
ATOM 962 N N . GLU A 1 119 ? 6.455 13.591 -27.073 1.00 50.84 119 GLU A N 1
ATOM 963 C CA . GLU A 1 119 ? 7.602 12.869 -26.500 1.00 50.84 119 GLU A CA 1
ATOM 964 C C . GLU A 1 119 ? 8.756 12.721 -27.514 1.00 50.84 119 GLU A C 1
ATOM 966 O O . GLU A 1 119 ? 9.889 12.465 -27.123 1.00 50.84 119 GLU A O 1
ATOM 971 N N . TYR A 1 120 ? 8.507 12.969 -28.811 1.00 51.09 120 TYR A N 1
ATOM 972 C CA . TYR A 1 120 ? 9.564 13.132 -29.822 1.00 51.09 120 TYR A CA 1
ATOM 973 C C . TYR A 1 120 ? 10.334 14.454 -29.679 1.00 51.09 120 TYR A C 1
ATOM 975 O O . TYR A 1 120 ? 11.490 14.528 -30.090 1.00 51.09 120 TYR A O 1
ATOM 983 N N . LEU A 1 121 ? 9.714 15.497 -29.110 1.00 47.94 121 LEU A N 1
ATOM 984 C CA . LEU A 1 121 ? 10.367 16.795 -28.886 1.00 47.94 121 LEU A CA 1
ATOM 985 C C . LEU A 1 121 ? 11.287 16.762 -27.660 1.00 47.94 121 LEU A C 1
ATOM 987 O O . LEU A 1 121 ? 12.322 17.425 -27.652 1.00 47.94 121 LEU A O 1
ATOM 991 N N . PHE A 1 122 ? 10.942 15.952 -26.658 1.00 48.56 122 PHE A N 1
ATOM 992 C CA . PHE A 1 122 ? 11.697 15.792 -25.416 1.00 48.56 122 PHE A CA 1
ATOM 993 C C . PHE A 1 122 ? 12.326 14.399 -25.373 1.00 48.56 122 PHE A C 1
ATOM 995 O O . PHE A 1 122 ? 11.847 13.496 -24.689 1.00 48.56 122 PHE A O 1
ATOM 1002 N N . SER A 1 123 ? 13.397 14.220 -26.147 1.00 48.62 123 SER A N 1
ATOM 1003 C CA . SER A 1 123 ? 14.233 13.015 -26.117 1.00 48.62 123 SER A CA 1
ATOM 1004 C C . SER A 1 123 ? 14.740 12.772 -24.683 1.00 48.62 123 SER A C 1
ATOM 1006 O O . SER A 1 123 ? 15.728 13.384 -24.291 1.00 48.62 123 SER A O 1
ATOM 1008 N N . GLY A 1 124 ? 14.062 11.947 -23.873 1.00 58.78 124 GLY A N 1
ATOM 1009 C CA . GLY A 1 124 ? 14.514 11.687 -22.497 1.00 58.78 124 GLY A CA 1
ATOM 1010 C C . GLY A 1 124 ? 13.530 11.055 -21.506 1.00 58.78 124 GLY A C 1
ATOM 1011 O O . GLY A 1 124 ? 14.004 10.454 -20.552 1.00 58.78 124 GLY A O 1
ATOM 1012 N N . ILE A 1 125 ? 12.207 11.129 -21.710 1.00 66.38 125 ILE A N 1
ATOM 1013 C CA . ILE A 1 125 ? 11.234 10.594 -20.730 1.00 66.38 125 ILE A CA 1
ATOM 1014 C C . ILE A 1 125 ? 11.077 9.075 -20.904 1.00 66.38 125 ILE A C 1
ATOM 1016 O O . ILE A 1 125 ? 10.514 8.604 -21.899 1.00 66.38 125 ILE A O 1
ATOM 1020 N N . ASN A 1 126 ? 11.568 8.303 -19.936 1.00 77.50 126 ASN A N 1
ATOM 1021 C CA . ASN A 1 126 ? 11.470 6.842 -19.914 1.00 77.50 126 ASN A CA 1
ATOM 1022 C C . ASN A 1 126 ? 10.161 6.369 -19.225 1.00 77.50 126 ASN A C 1
ATOM 1024 O O . ASN A 1 126 ? 9.358 7.174 -18.761 1.00 77.50 126 ASN A O 1
ATOM 1028 N N . ARG A 1 127 ? 9.877 5.057 -19.193 1.00 84.38 127 ARG A N 1
ATOM 1029 C CA . ARG A 1 127 ? 8.625 4.536 -18.595 1.00 84.38 127 ARG A CA 1
ATOM 1030 C C . ARG A 1 127 ? 8.532 4.799 -17.087 1.00 84.38 127 ARG A C 1
ATOM 1032 O O . ARG A 1 127 ? 7.443 5.100 -16.613 1.00 84.38 127 ARG A O 1
ATOM 1039 N N . ASN A 1 128 ? 9.639 4.698 -16.355 1.00 83.50 128 ASN A N 1
ATOM 1040 C CA . ASN A 1 128 ? 9.661 4.945 -14.914 1.00 83.50 128 ASN A CA 1
ATOM 1041 C C . ASN A 1 128 ? 9.293 6.406 -14.613 1.00 83.50 128 ASN A C 1
ATOM 1043 O O . ASN A 1 128 ? 8.511 6.649 -13.703 1.00 83.50 128 ASN A O 1
ATOM 1047 N N . ASP A 1 129 ? 9.754 7.350 -15.437 1.00 79.94 129 ASP A N 1
ATOM 1048 C CA . ASP A 1 129 ? 9.392 8.769 -15.330 1.00 79.94 129 ASP A CA 1
ATOM 1049 C C . ASP A 1 129 ? 7.876 8.973 -15.474 1.00 79.94 129 ASP A C 1
ATOM 1051 O O . ASP A 1 129 ? 7.250 9.692 -14.701 1.00 79.94 129 ASP A O 1
ATOM 1055 N N . LYS A 1 130 ? 7.250 8.288 -16.439 1.00 83.19 130 LYS A N 1
ATOM 1056 C CA . LYS A 1 130 ? 5.794 8.362 -16.655 1.00 83.19 130 LYS A CA 1
ATOM 1057 C C . LYS A 1 130 ? 5.011 7.744 -15.503 1.00 83.19 130 LYS A C 1
ATOM 1059 O O . LYS A 1 130 ? 3.970 8.275 -15.128 1.00 83.19 130 LYS A O 1
ATOM 1064 N N . ILE A 1 131 ? 5.510 6.638 -14.951 1.00 88.69 131 ILE A N 1
ATOM 1065 C CA . ILE A 1 131 ? 4.940 6.015 -13.754 1.00 88.69 131 ILE A CA 1
ATOM 1066 C C . ILE A 1 131 ? 5.042 6.990 -12.576 1.00 88.69 131 ILE A C 1
ATOM 1068 O O . ILE A 1 131 ? 4.039 7.224 -11.914 1.00 88.69 131 ILE A O 1
ATOM 1072 N N . ALA A 1 132 ? 6.196 7.629 -12.370 1.00 84.56 132 ALA A N 1
ATOM 1073 C CA . ALA A 1 132 ? 6.380 8.630 -11.322 1.00 84.56 132 ALA A CA 1
ATOM 1074 C C . ALA A 1 132 ? 5.370 9.784 -11.440 1.00 84.56 132 ALA A C 1
ATOM 1076 O O . ALA A 1 132 ? 4.691 10.096 -10.468 1.00 84.56 132 ALA A O 1
ATOM 1077 N N . MET A 1 133 ? 5.188 10.347 -12.639 1.00 82.56 133 MET A N 1
ATOM 1078 C CA . MET A 1 133 ? 4.175 11.388 -12.884 1.00 82.56 133 MET A CA 1
ATOM 1079 C C . MET A 1 133 ? 2.742 10.886 -12.644 1.00 82.56 133 MET A C 1
ATOM 1081 O O . MET A 1 133 ? 1.893 11.618 -12.146 1.00 82.56 133 MET A O 1
ATOM 1085 N N . LYS A 1 134 ? 2.443 9.628 -12.994 1.00 87.75 134 LYS A N 1
ATOM 1086 C CA . LYS A 1 134 ? 1.128 9.015 -12.747 1.00 87.75 134 LYS A CA 1
ATOM 1087 C C . LYS A 1 134 ? 0.851 8.862 -11.249 1.00 87.75 134 LYS A C 1
ATOM 1089 O O . LYS A 1 134 ? -0.289 9.057 -10.837 1.00 87.75 134 LYS A O 1
ATOM 1094 N N . LEU A 1 135 ? 1.870 8.538 -10.452 1.00 89.62 135 LEU A N 1
ATOM 1095 C CA . LEU A 1 135 ? 1.757 8.343 -9.004 1.00 89.62 135 LEU A CA 1
ATOM 1096 C C . LEU A 1 135 ? 1.506 9.640 -8.219 1.00 89.62 135 LEU A C 1
ATOM 1098 O O . LEU A 1 135 ? 1.076 9.547 -7.073 1.00 89.62 135 LEU A O 1
ATOM 1102 N N . GLU A 1 136 ? 1.713 10.823 -8.807 1.00 85.06 136 GLU A N 1
ATOM 1103 C CA . GLU A 1 136 ? 1.349 12.108 -8.180 1.00 85.06 136 GLU A CA 1
ATOM 1104 C C . GLU A 1 136 ? -0.166 12.332 -8.109 1.00 85.06 136 GLU A C 1
ATOM 1106 O O . GLU A 1 136 ? -0.654 13.113 -7.296 1.00 85.06 136 GLU A O 1
ATOM 1111 N N . ASN A 1 137 ? -0.932 11.669 -8.976 1.00 90.06 137 ASN A N 1
ATOM 1112 C CA . ASN A 1 137 ? -2.381 11.759 -8.952 1.00 90.06 137 ASN A CA 1
ATOM 1113 C C . ASN A 1 137 ? -2.943 10.842 -7.856 1.00 90.06 137 ASN A C 1
ATOM 1115 O O . ASN A 1 137 ? -2.768 9.629 -7.940 1.00 90.06 137 ASN A O 1
ATOM 1119 N N . ASN A 1 138 ? -3.662 11.402 -6.877 1.00 93.06 138 ASN A N 1
ATOM 1120 C CA . ASN A 1 138 ? -4.188 10.642 -5.735 1.00 93.06 138 ASN A CA 1
ATOM 1121 C C . ASN A 1 138 ? -5.045 9.438 -6.138 1.00 93.06 138 ASN A C 1
ATOM 1123 O O . ASN A 1 138 ? -4.832 8.355 -5.602 1.00 93.06 138 ASN A O 1
ATOM 1127 N N . GLU A 1 139 ? -5.962 9.587 -7.104 1.00 95.88 139 GLU A N 1
ATOM 1128 C CA . GLU A 1 139 ? -6.791 8.468 -7.577 1.00 95.88 139 GLU A CA 1
ATOM 1129 C C . GLU A 1 139 ? -5.902 7.316 -8.067 1.00 95.88 139 GLU A C 1
ATOM 1131 O O . GLU A 1 139 ? -6.079 6.160 -7.678 1.00 95.88 139 GLU A O 1
ATOM 1136 N N . LYS A 1 140 ? -4.921 7.630 -8.922 1.00 96.81 140 LYS A N 1
ATOM 1137 C CA . LYS A 1 140 ? -3.995 6.620 -9.438 1.00 96.81 140 LYS A CA 1
ATOM 1138 C C . LYS A 1 140 ? -3.133 6.051 -8.326 1.00 96.81 140 LYS A C 1
ATOM 1140 O O . LYS A 1 140 ? -3.019 4.833 -8.255 1.00 96.81 140 LYS A O 1
ATOM 1145 N N . ASN A 1 141 ? -2.589 6.880 -7.446 1.00 96.31 141 ASN A N 1
ATOM 1146 C CA . ASN A 1 141 ? -1.785 6.436 -6.316 1.00 96.31 141 ASN A CA 1
ATOM 1147 C C . ASN A 1 141 ? -2.541 5.418 -5.449 1.00 96.31 141 ASN A C 1
ATOM 1149 O O . ASN A 1 141 ? -2.051 4.310 -5.260 1.00 96.31 141 ASN A O 1
ATOM 1153 N N . ILE A 1 142 ? -3.777 5.738 -5.056 1.00 98.44 142 ILE A N 1
ATOM 1154 C CA . ILE A 1 142 ? -4.671 4.855 -4.293 1.00 98.44 142 ILE A CA 1
ATOM 1155 C C . ILE A 1 142 ? -4.924 3.537 -5.027 1.00 98.44 142 ILE A C 1
ATOM 1157 O O . ILE A 1 142 ? -4.870 2.475 -4.410 1.00 98.44 142 ILE A O 1
ATOM 1161 N N . SER A 1 143 ? -5.130 3.576 -6.348 1.00 98.62 143 SER A N 1
ATOM 1162 C CA . SER A 1 143 ? -5.281 2.343 -7.129 1.00 98.62 143 SER A CA 1
ATOM 1163 C C . SER A 1 143 ? -4.049 1.434 -7.041 1.00 98.62 143 SER A C 1
ATOM 1165 O O . SER A 1 143 ? -4.204 0.220 -6.948 1.00 98.62 143 SER A O 1
ATOM 1167 N N . TYR A 1 144 ? -2.833 1.998 -7.002 1.00 98.44 144 TYR A N 1
ATOM 1168 C CA . TYR A 1 144 ? -1.611 1.215 -6.796 1.00 98.44 144 TYR A CA 1
ATOM 1169 C C . TYR A 1 144 ? -1.455 0.730 -5.353 1.00 98.44 144 TYR A C 1
ATOM 1171 O O . TYR A 1 144 ? -0.904 -0.351 -5.164 1.00 98.44 144 TYR A O 1
ATOM 1179 N N . VAL A 1 145 ? -1.931 1.476 -4.347 1.00 98.62 145 VAL A N 1
ATOM 1180 C CA . VAL A 1 145 ? -1.950 1.006 -2.949 1.00 98.62 145 VAL A CA 1
ATOM 1181 C C . VAL A 1 145 ? -2.794 -0.263 -2.837 1.00 98.62 145 VAL A C 1
ATOM 1183 O O . VAL A 1 145 ? -2.300 -1.291 -2.375 1.00 98.62 145 VAL A O 1
ATOM 1186 N N . ALA A 1 146 ? -4.035 -0.215 -3.326 1.00 98.81 146 ALA A N 1
ATOM 1187 C CA . ALA A 1 146 ? -4.950 -1.353 -3.297 1.00 98.81 146 ALA A CA 1
ATOM 1188 C C . ALA A 1 146 ? -4.417 -2.543 -4.116 1.00 98.81 146 ALA A C 1
ATOM 1190 O O . ALA A 1 146 ? -4.384 -3.667 -3.619 1.00 98.81 146 ALA A O 1
ATOM 1191 N N . ALA A 1 147 ? -3.889 -2.292 -5.320 1.00 98.75 147 ALA A N 1
ATOM 1192 C CA . ALA A 1 147 ? -3.253 -3.327 -6.136 1.00 98.75 147 ALA A CA 1
ATOM 1193 C C . ALA A 1 147 ? -2.024 -3.954 -5.454 1.00 98.75 147 ALA A C 1
ATOM 1195 O O . ALA A 1 147 ? -1.799 -5.155 -5.566 1.00 98.75 147 ALA A O 1
ATOM 1196 N N . CYS A 1 148 ? -1.220 -3.156 -4.740 1.00 98.44 148 CYS A N 1
ATOM 1197 C CA . CYS A 1 148 ? -0.074 -3.650 -3.979 1.00 98.44 148 CYS A CA 1
ATOM 1198 C C . CYS A 1 148 ? -0.524 -4.616 -2.881 1.00 98.44 148 CYS A C 1
ATOM 1200 O O . CYS A 1 148 ? 0.032 -5.704 -2.772 1.00 98.44 148 CYS A O 1
ATOM 1202 N N . LEU A 1 149 ? -1.542 -4.241 -2.102 1.00 98.69 149 LEU A N 1
ATOM 1203 C CA . LEU A 1 149 ? -2.101 -5.086 -1.044 1.00 98.69 149 LEU A CA 1
ATOM 1204 C C . LEU A 1 149 ? -2.677 -6.390 -1.610 1.00 98.69 149 LEU A C 1
ATOM 1206 O O . LEU A 1 149 ? -2.341 -7.456 -1.105 1.00 98.69 149 LEU A O 1
ATOM 1210 N N . SER A 1 150 ? -3.445 -6.311 -2.699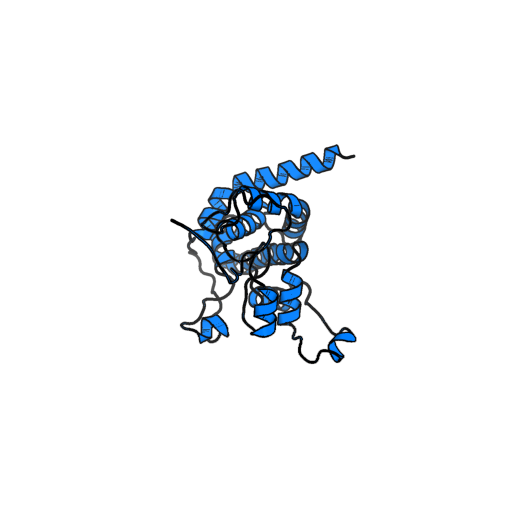 1.00 98.69 150 SER A N 1
ATOM 1211 C CA . SER A 1 150 ? -3.991 -7.478 -3.408 1.00 98.69 150 SER A CA 1
ATOM 1212 C C . SER A 1 150 ? -2.882 -8.425 -3.862 1.00 98.69 150 SER A C 1
ATOM 1214 O O . SER A 1 150 ? -2.871 -9.594 -3.494 1.00 98.69 150 SER A O 1
ATOM 1216 N N . ARG A 1 151 ? -1.843 -7.896 -4.521 1.00 98.19 151 ARG A N 1
ATOM 1217 C CA . ARG A 1 151 ? -0.671 -8.691 -4.900 1.00 98.19 151 ARG A CA 1
ATOM 1218 C C . ARG A 1 151 ? 0.008 -9.345 -3.696 1.00 98.19 151 ARG A C 1
ATOM 1220 O O . ARG A 1 151 ? 0.495 -10.467 -3.804 1.00 98.19 151 ARG A O 1
ATOM 1227 N N . GLN A 1 152 ? 0.131 -8.642 -2.569 1.00 97.50 152 GLN A N 1
ATOM 1228 C CA . GLN A 1 152 ? 0.735 -9.234 -1.373 1.00 97.50 152 GLN A CA 1
ATOM 1229 C C . GLN A 1 152 ? -0.126 -10.374 -0.825 1.00 97.50 152 GLN A C 1
ATOM 1231 O O . GLN A 1 152 ? 0.441 -11.377 -0.408 1.00 97.50 152 GLN A O 1
ATOM 1236 N N . ILE A 1 153 ? -1.453 -10.265 -0.878 1.00 98.44 153 ILE A N 1
ATOM 1237 C CA . ILE A 1 153 ? -2.353 -11.363 -0.514 1.00 98.44 153 ILE A CA 1
ATOM 1238 C C . ILE A 1 153 ? -2.111 -12.561 -1.437 1.00 98.44 153 ILE A C 1
ATOM 1240 O O . ILE A 1 153 ? -1.714 -13.611 -0.939 1.00 98.44 153 ILE A O 1
ATOM 1244 N N . ASP A 1 154 ? -2.202 -12.381 -2.756 1.00 98.25 154 ASP A N 1
ATOM 1245 C CA . ASP A 1 154 ? -2.020 -13.450 -3.753 1.00 98.25 154 ASP A CA 1
ATOM 1246 C C . ASP A 1 154 ? -0.660 -14.157 -3.627 1.00 98.25 154 ASP A C 1
ATOM 1248 O O . ASP A 1 154 ? -0.529 -15.371 -3.787 1.00 98.25 154 ASP A O 1
ATOM 1252 N N . VAL A 1 155 ? 0.398 -13.393 -3.342 1.00 96.75 155 VAL A N 1
ATOM 1253 C CA . VAL A 1 155 ? 1.752 -13.939 -3.208 1.00 96.75 155 VAL A CA 1
ATOM 1254 C C . VAL A 1 155 ? 1.927 -14.702 -1.893 1.00 96.75 155 VAL A C 1
ATOM 1256 O O . VAL A 1 155 ? 2.667 -15.686 -1.867 1.00 96.75 155 VAL A O 1
ATOM 1259 N N . TRP A 1 156 ? 1.291 -14.270 -0.802 1.00 97.31 156 TRP A N 1
ATOM 1260 C CA . TRP A 1 156 ? 1.530 -14.828 0.532 1.00 97.31 156 TRP A CA 1
ATOM 1261 C C . TRP A 1 156 ? 0.510 -15.867 0.983 1.00 97.31 156 TRP A C 1
ATOM 1263 O O . TRP A 1 156 ? 0.874 -16.710 1.802 1.00 97.31 156 TRP A O 1
ATOM 1273 N N . GLU A 1 157 ? -0.712 -15.869 0.448 1.00 97.25 157 GLU A N 1
ATOM 1274 C CA . GLU A 1 157 ? -1.804 -16.742 0.905 1.00 97.25 157 GLU A CA 1
ATOM 1275 C C . GLU A 1 157 ? -1.458 -18.241 0.850 1.00 97.25 157 GLU A C 1
ATOM 1277 O O . GLU A 1 157 ? -1.943 -19.027 1.661 1.00 97.25 157 GLU A O 1
ATOM 1282 N N . GLY A 1 158 ? -0.567 -18.651 -0.060 1.00 97.25 158 GLY A N 1
ATOM 1283 C CA . GLY A 1 158 ? -0.127 -20.044 -0.167 1.00 97.25 158 GLY A CA 1
ATOM 1284 C C . GLY A 1 158 ? 0.704 -20.531 1.027 1.00 97.25 158 GLY A C 1
ATOM 1285 O O . GLY A 1 158 ? 0.627 -21.704 1.386 1.00 97.25 158 GLY A O 1
ATOM 1286 N N . GLU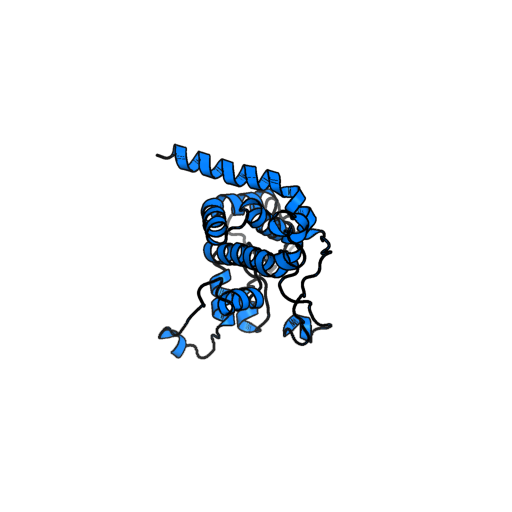 A 1 159 ? 1.483 -19.644 1.650 1.00 97.75 159 GLU A N 1
ATOM 1287 C CA . GLU A 1 159 ? 2.335 -19.961 2.809 1.00 97.75 159 GLU A CA 1
ATOM 1288 C C . GLU A 1 159 ? 1.733 -19.453 4.128 1.00 97.75 159 GLU A C 1
ATOM 1290 O O . GLU A 1 159 ? 1.981 -20.035 5.184 1.00 97.75 159 GLU A O 1
ATOM 1295 N N . TYR A 1 160 ? 0.937 -18.384 4.073 1.00 97.38 160 TYR A N 1
ATOM 1296 C CA . TYR A 1 160 ? 0.274 -17.746 5.208 1.00 97.38 160 TYR A CA 1
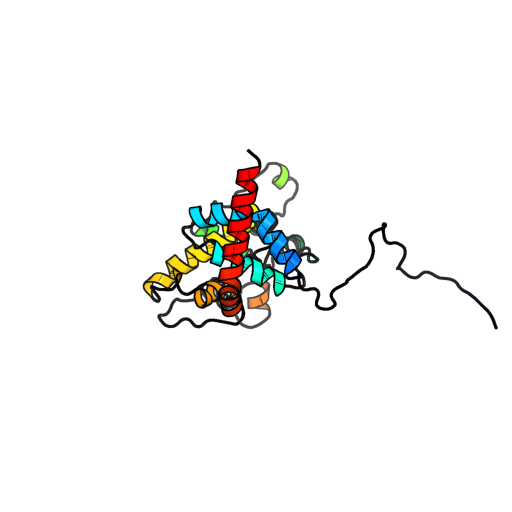ATOM 1297 C C . TYR A 1 160 ? -1.190 -17.412 4.843 1.00 97.38 160 TYR A C 1
ATOM 1299 O O . TYR A 1 160 ? -1.482 -16.275 4.466 1.00 97.38 160 TYR A O 1
ATOM 1307 N N . PRO A 1 161 ? -2.114 -18.394 4.903 1.00 97.19 161 PRO A N 1
ATOM 1308 C CA . PRO A 1 161 ? -3.487 -18.258 4.395 1.00 97.19 161 PRO A CA 1
ATOM 1309 C C . PRO A 1 161 ? -4.308 -17.133 5.026 1.00 97.19 161 PRO A C 1
ATOM 1311 O O . PRO A 1 161 ? -5.202 -16.590 4.387 1.00 97.19 161 PRO A O 1
ATOM 1314 N N . GLU A 1 162 ? -4.005 -16.769 6.269 1.00 96.19 162 GLU A N 1
ATOM 1315 C CA . GLU A 1 162 ? -4.680 -15.694 6.992 1.00 96.19 162 GLU A CA 1
ATOM 1316 C C . GLU A 1 162 ? -4.117 -14.285 6.701 1.00 96.19 162 GLU A C 1
ATOM 1318 O O . GLU A 1 162 ? -4.462 -13.325 7.393 1.00 96.19 162 GLU A O 1
ATOM 1323 N N . VAL A 1 163 ? -3.237 -14.133 5.696 1.00 97.12 163 VAL A N 1
ATOM 1324 C CA . VAL A 1 163 ? -2.582 -12.850 5.369 1.00 97.12 163 VAL A CA 1
ATOM 1325 C C . VAL A 1 163 ? -3.579 -11.716 5.138 1.00 97.12 163 VAL A C 1
ATOM 1327 O O . VAL A 1 163 ? -3.328 -10.594 5.566 1.00 97.12 163 VAL A O 1
ATOM 1330 N N . SER A 1 164 ? -4.723 -11.999 4.512 1.00 96.88 164 SER A N 1
ATOM 1331 C CA . SER A 1 164 ? -5.746 -10.992 4.224 1.00 96.88 164 SER A CA 1
ATOM 1332 C C . SER A 1 164 ? -6.533 -10.553 5.462 1.00 96.88 164 SER A C 1
ATOM 1334 O O . SER A 1 164 ? -7.124 -9.479 5.440 1.00 96.88 164 SER A O 1
ATOM 1336 N N . GLN A 1 165 ? -6.524 -11.335 6.549 1.00 96.62 165 GLN A N 1
ATOM 1337 C CA . GLN A 1 165 ? -7.175 -10.982 7.819 1.00 96.62 165 GLN A CA 1
ATOM 1338 C C . GLN A 1 165 ? -6.193 -10.458 8.874 1.00 96.62 165 GLN A C 1
ATOM 1340 O O . GLN A 1 165 ? -6.615 -9.836 9.848 1.00 96.62 165 GLN A O 1
ATOM 1345 N N . ASN A 1 166 ? -4.891 -10.700 8.713 1.00 97.88 166 ASN A N 1
ATOM 1346 C CA . ASN A 1 166 ? -3.879 -10.185 9.628 1.00 97.88 166 ASN A CA 1
ATOM 1347 C C . ASN A 1 166 ? -3.465 -8.761 9.227 1.00 97.88 166 ASN A C 1
ATOM 1349 O O . ASN A 1 166 ? -2.524 -8.562 8.454 1.00 97.88 166 ASN A O 1
ATOM 1353 N N . ILE A 1 167 ? -4.175 -7.775 9.782 1.00 98.44 167 ILE A N 1
ATOM 1354 C CA . ILE A 1 167 ? -4.021 -6.347 9.468 1.00 98.44 167 ILE A CA 1
ATOM 1355 C C . ILE A 1 167 ? -2.569 -5.888 9.653 1.00 98.44 167 ILE A C 1
ATOM 1357 O O . ILE A 1 167 ? -2.001 -5.263 8.752 1.00 98.44 167 ILE A O 1
ATOM 1361 N N . ALA A 1 168 ? -1.948 -6.236 10.785 1.00 98.00 168 ALA A N 1
ATOM 1362 C CA . ALA A 1 168 ? -0.582 -5.825 11.086 1.00 98.00 168 ALA A CA 1
ATOM 1363 C C . ALA A 1 168 ? 0.426 -6.413 10.091 1.00 98.00 168 ALA A C 1
ATOM 1365 O O . ALA A 1 168 ? 1.257 -5.688 9.542 1.00 98.00 168 ALA A O 1
ATOM 1366 N N . VAL A 1 169 ? 0.325 -7.710 9.789 1.00 98.12 169 VAL A N 1
ATOM 1367 C CA . VAL A 1 169 ? 1.209 -8.358 8.810 1.00 98.12 169 VAL A CA 1
ATOM 1368 C C . VAL A 1 169 ? 1.014 -7.771 7.417 1.00 98.12 169 VAL A C 1
ATOM 1370 O O . VAL A 1 169 ? 2.003 -7.455 6.754 1.00 98.12 169 VAL A O 1
ATOM 1373 N N . LEU A 1 170 ? -0.225 -7.585 6.962 1.00 98.25 170 LEU A N 1
ATOM 1374 C CA . LEU A 1 170 ? -0.486 -7.052 5.628 1.00 98.25 170 LEU A CA 1
ATOM 1375 C C . LEU A 1 170 ? 0.016 -5.603 5.485 1.00 98.25 170 LEU A C 1
ATOM 1377 O O . LEU A 1 170 ? 0.673 -5.279 4.492 1.00 98.25 170 LEU A O 1
ATOM 1381 N N . GLY A 1 171 ? -0.174 -4.765 6.511 1.00 97.44 171 GLY A N 1
ATOM 1382 C CA . GLY A 1 171 ? 0.419 -3.425 6.581 1.00 97.44 171 GLY A CA 1
ATOM 1383 C C . GLY A 1 171 ? 1.954 -3.453 6.564 1.00 97.44 1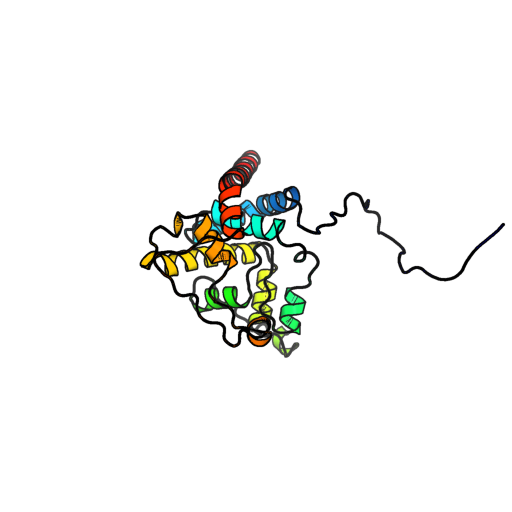71 GLY A C 1
ATOM 1384 O O . GLY A 1 171 ? 2.598 -2.657 5.878 1.00 97.44 171 GLY A O 1
ATOM 1385 N N . THR A 1 172 ? 2.575 -4.422 7.238 1.00 96.69 172 THR A N 1
ATOM 1386 C CA . THR A 1 172 ? 4.029 -4.627 7.175 1.00 96.69 172 THR A CA 1
ATOM 1387 C C . THR A 1 172 ? 4.502 -5.043 5.782 1.00 96.69 172 THR A C 1
ATOM 1389 O O . THR A 1 172 ? 5.507 -4.519 5.296 1.00 96.69 172 THR A O 1
ATOM 1392 N N . LEU A 1 173 ? 3.795 -5.947 5.102 1.00 95.88 173 LEU A N 1
ATOM 1393 C CA . LEU A 1 173 ? 4.130 -6.361 3.736 1.00 95.88 173 LEU A CA 1
ATOM 1394 C C . LEU A 1 173 ? 4.014 -5.201 2.743 1.00 95.88 173 LEU A C 1
ATOM 1396 O O . LEU A 1 173 ? 4.853 -5.076 1.845 1.00 95.88 173 LEU A O 1
ATOM 1400 N N . TYR A 1 174 ? 3.026 -4.327 2.936 1.00 96.38 174 TYR A N 1
ATOM 1401 C CA . TYR A 1 174 ? 2.900 -3.082 2.190 1.00 96.38 174 TYR A CA 1
ATOM 1402 C C . TYR A 1 174 ? 4.133 -2.186 2.374 1.00 96.38 174 TYR A C 1
ATOM 1404 O O . TYR A 1 174 ? 4.817 -1.863 1.400 1.00 96.38 174 TYR A O 1
ATOM 1412 N N . ASN A 1 175 ? 4.479 -1.872 3.626 1.00 92.62 175 ASN A N 1
ATOM 1413 C CA . ASN A 1 175 ? 5.597 -0.990 3.968 1.00 92.62 175 ASN A CA 1
ATOM 1414 C C . ASN A 1 175 ? 6.958 -1.521 3.485 1.00 92.62 175 ASN A C 1
ATOM 1416 O O . ASN A 1 175 ? 7.805 -0.779 2.980 1.00 92.62 175 ASN A O 1
ATOM 1420 N N . LEU A 1 176 ? 7.178 -2.831 3.603 1.00 89.38 176 LEU A N 1
ATOM 1421 C CA . LEU A 1 176 ? 8.418 -3.467 3.168 1.00 89.38 176 LEU A CA 1
ATOM 1422 C C . LEU A 1 176 ? 8.521 -3.587 1.639 1.00 89.38 176 LEU A C 1
ATOM 1424 O O . LEU A 1 176 ? 9.630 -3.560 1.092 1.00 89.38 176 LEU A O 1
ATOM 1428 N N . GLY A 1 177 ? 7.388 -3.714 0.947 1.00 89.31 177 GLY A N 1
ATOM 1429 C CA . GLY A 1 177 ? 7.316 -3.950 -0.489 1.00 89.31 177 GLY A CA 1
ATOM 1430 C C . GLY A 1 177 ? 7.811 -5.338 -0.918 1.00 89.31 177 GLY A C 1
ATOM 1431 O O . GLY A 1 177 ? 8.063 -6.239 -0.111 1.00 89.31 177 GLY A O 1
ATOM 1432 N N . HIS A 1 178 ? 7.956 -5.510 -2.233 1.00 86.75 178 HIS A N 1
ATOM 1433 C CA . HIS A 1 178 ? 8.209 -6.804 -2.878 1.00 86.75 178 HIS A CA 1
ATOM 1434 C C . HIS A 1 178 ? 9.676 -7.276 -2.839 1.00 86.75 178 HIS A C 1
ATOM 1436 O O . HIS A 1 178 ? 9.959 -8.420 -3.196 1.00 86.75 178 HIS A O 1
ATOM 1442 N N . GLU A 1 179 ? 10.613 -6.436 -2.387 1.00 87.62 179 GLU A N 1
ATOM 1443 C CA . GLU A 1 179 ? 12.044 -6.759 -2.347 1.00 87.62 179 GLU A CA 1
ATOM 1444 C C . GLU A 1 179 ? 12.649 -6.587 -0.953 1.00 87.62 179 GLU A C 1
ATOM 1446 O O . GLU A 1 179 ? 12.245 -5.746 -0.146 1.00 87.62 179 GLU A O 1
ATOM 1451 N N . ILE A 1 180 ? 13.687 -7.374 -0.692 1.00 84.00 180 ILE A N 1
ATOM 1452 C CA . ILE A 1 180 ? 14.680 -7.135 0.346 1.00 84.00 180 ILE A CA 1
ATOM 1453 C C . ILE A 1 180 ? 15.814 -6.346 -0.308 1.00 84.00 180 ILE A C 1
ATOM 1455 O O . ILE A 1 180 ? 16.446 -6.830 -1.251 1.00 84.00 180 ILE A O 1
ATOM 1459 N N . ARG A 1 181 ? 16.064 -5.130 0.186 1.00 79.00 181 ARG A N 1
ATOM 1460 C CA . ARG A 1 181 ? 17.109 -4.252 -0.353 1.00 79.00 181 ARG A CA 1
ATOM 1461 C C . ARG A 1 181 ? 18.504 -4.837 -0.126 1.00 79.00 181 ARG A C 1
ATOM 1463 O O . ARG A 1 181 ? 18.800 -5.339 0.957 1.00 79.00 181 ARG A O 1
ATOM 1470 N N . GLY A 1 182 ? 19.354 -4.741 -1.147 1.00 71.12 182 GLY A N 1
ATOM 1471 C CA . GLY A 1 182 ? 20.777 -5.063 -1.043 1.00 71.12 182 GLY A CA 1
ATOM 1472 C C . GLY A 1 182 ? 21.537 -4.057 -0.170 1.00 71.12 182 GLY A C 1
ATOM 1473 O O . GLY A 1 182 ? 21.081 -2.933 0.046 1.00 71.12 182 GLY A O 1
ATOM 1474 N N . GLU A 1 183 ? 22.708 -4.448 0.335 1.00 72.56 183 GLU A N 1
ATOM 1475 C CA . GLU A 1 183 ? 23.529 -3.576 1.181 1.00 72.56 183 GLU A CA 1
ATOM 1476 C C . GLU A 1 183 ? 24.170 -2.415 0.399 1.00 72.56 183 GLU A C 1
ATOM 1478 O O . GLU A 1 183 ? 24.633 -2.559 -0.736 1.00 72.56 183 GLU A O 1
ATOM 1483 N N . GLY A 1 184 ? 24.266 -1.257 1.057 1.00 70.19 184 GLY A N 1
ATOM 1484 C CA . GLY A 1 184 ? 25.003 -0.093 0.572 1.00 70.19 184 GLY A CA 1
ATOM 1485 C C . GLY A 1 184 ? 24.270 0.760 -0.468 1.00 70.19 184 GLY A C 1
ATOM 1486 O O . GLY A 1 184 ? 23.115 0.539 -0.827 1.00 70.19 184 GLY A O 1
ATOM 1487 N N . ILE A 1 185 ? 24.977 1.782 -0.959 1.00 70.44 185 ILE A N 1
ATOM 1488 C CA . ILE A 1 185 ? 24.416 2.806 -1.853 1.00 70.44 185 ILE A CA 1
ATOM 1489 C C . ILE A 1 185 ? 23.916 2.236 -3.188 1.00 70.44 185 ILE A C 1
ATOM 1491 O O . ILE A 1 185 ? 23.016 2.799 -3.798 1.00 70.44 185 ILE A O 1
ATOM 1495 N N . LEU A 1 186 ? 24.465 1.101 -3.631 1.00 70.25 186 LEU A N 1
ATOM 1496 C CA . LEU A 1 186 ? 24.081 0.471 -4.893 1.00 70.25 186 LEU A CA 1
ATOM 1497 C C . LEU A 1 186 ? 22.698 -0.188 -4.822 1.00 70.25 186 LEU A C 1
ATOM 1499 O O . LEU A 1 186 ? 21.913 -0.027 -5.753 1.00 70.25 186 LEU A O 1
ATOM 1503 N N . GLY A 1 187 ? 22.378 -0.864 -3.715 1.00 66.44 187 GLY A N 1
ATOM 1504 C CA . GLY A 1 187 ? 21.022 -1.359 -3.463 1.00 66.44 187 GLY A CA 1
ATOM 1505 C C . GLY A 1 187 ? 20.044 -0.212 -3.221 1.00 66.44 187 GLY A C 1
ATOM 1506 O O . GLY A 1 187 ? 18.938 -0.215 -3.752 1.00 66.44 187 GLY A O 1
ATOM 1507 N N . TYR A 1 188 ? 20.481 0.815 -2.483 1.00 61.94 188 TYR A N 1
ATOM 1508 C CA . TYR A 1 188 ? 19.640 1.960 -2.131 1.00 61.94 188 TYR A CA 1
ATOM 1509 C C . TYR A 1 188 ? 19.225 2.814 -3.338 1.00 61.94 188 TYR A C 1
ATOM 1511 O O . TYR A 1 188 ? 18.063 3.187 -3.452 1.00 61.94 188 TYR A O 1
ATOM 1519 N N . ILE A 1 189 ? 20.171 3.132 -4.225 1.00 62.34 189 ILE A N 1
ATOM 1520 C CA . ILE A 1 189 ? 19.957 4.060 -5.346 1.00 62.34 189 ILE A CA 1
ATOM 1521 C C . ILE A 1 189 ? 19.556 3.316 -6.619 1.00 62.34 189 ILE A C 1
ATOM 1523 O O . ILE A 1 189 ? 18.698 3.784 -7.359 1.00 62.34 189 ILE A O 1
ATOM 1527 N N . PHE A 1 190 ? 20.179 2.166 -6.885 1.00 66.69 190 PHE A N 1
ATOM 1528 C CA . PHE A 1 190 ? 20.081 1.492 -8.183 1.00 66.69 190 PHE A CA 1
ATOM 1529 C C . PHE A 1 190 ? 19.385 0.128 -8.117 1.00 66.69 190 PHE A C 1
ATOM 1531 O O . PHE A 1 190 ? 19.316 -0.562 -9.132 1.00 66.69 190 PHE A O 1
ATOM 1538 N N . GLY A 1 191 ? 18.925 -0.303 -6.937 1.00 68.06 191 GLY A N 1
ATOM 1539 C CA . GLY A 1 191 ? 18.324 -1.625 -6.735 1.00 68.06 191 GLY A CA 1
ATOM 1540 C C . GLY A 1 191 ? 19.287 -2.798 -6.961 1.00 68.06 191 GLY A C 1
ATOM 1541 O O . GLY A 1 191 ? 18.869 -3.953 -7.040 1.00 68.06 191 GLY A O 1
ATOM 1542 N N . ILE A 1 192 ? 20.595 -2.540 -7.077 1.00 73.25 192 ILE A N 1
ATOM 1543 C CA . ILE A 1 192 ? 21.583 -3.588 -7.342 1.00 73.25 192 ILE A CA 1
ATOM 1544 C C . ILE A 1 192 ? 21.728 -4.463 -6.097 1.00 73.25 192 ILE A C 1
ATOM 1546 O O . ILE A 1 192 ? 22.104 -3.991 -5.026 1.00 73.25 192 ILE A O 1
ATOM 1550 N N . GLY A 1 193 ? 21.483 -5.762 -6.264 1.00 79.69 193 GLY A N 1
ATOM 1551 C CA . GLY A 1 193 ? 21.554 -6.736 -5.175 1.00 79.69 193 GLY A CA 1
ATOM 1552 C C . GLY A 1 193 ? 20.263 -6.864 -4.368 1.00 79.69 193 GLY A C 1
ATOM 1553 O O . GLY A 1 193 ? 20.245 -7.652 -3.419 1.00 79.69 193 GLY A O 1
ATOM 1554 N N . ASN A 1 194 ? 19.197 -6.149 -4.750 1.00 83.81 194 ASN A N 1
ATOM 1555 C CA . ASN A 1 194 ? 17.864 -6.417 -4.229 1.00 83.81 194 ASN A CA 1
ATOM 1556 C C . ASN A 1 194 ? 17.449 -7.847 -4.582 1.00 83.81 194 ASN A C 1
ATOM 1558 O O . ASN A 1 194 ? 17.800 -8.385 -5.638 1.00 83.81 194 ASN A O 1
ATOM 1562 N N . LYS A 1 195 ? 16.730 -8.484 -3.663 1.00 87.19 195 LYS A N 1
ATOM 1563 C CA . LYS A 1 195 ? 16.218 -9.843 -3.834 1.00 87.19 195 LYS A CA 1
ATOM 1564 C C . LYS A 1 195 ? 14.710 -9.842 -3.653 1.00 87.19 195 LYS A C 1
ATOM 1566 O O . LYS A 1 195 ? 14.235 -9.119 -2.778 1.00 87.19 195 LYS A O 1
ATOM 1571 N N . PRO A 1 196 ? 13.969 -10.683 -4.388 1.00 87.88 196 PRO A N 1
ATOM 1572 C CA . PRO A 1 196 ? 12.554 -10.876 -4.120 1.00 87.88 196 PRO A CA 1
ATOM 1573 C C . PRO A 1 196 ? 12.332 -11.259 -2.657 1.00 87.88 196 PRO A C 1
ATOM 1575 O O . PRO A 1 196 ? 13.079 -12.065 -2.093 1.00 87.88 196 PRO A O 1
ATOM 1578 N N . ARG A 1 197 ? 11.305 -10.678 -2.043 1.00 91.50 197 ARG A N 1
ATOM 1579 C CA . ARG A 1 197 ? 10.824 -11.113 -0.737 1.00 91.50 197 ARG A CA 1
ATOM 1580 C C . ARG A 1 197 ? 10.051 -12.412 -0.926 1.00 91.50 197 ARG A C 1
ATOM 1582 O O . ARG A 1 197 ? 9.063 -12.441 -1.651 1.00 91.50 197 ARG A O 1
ATOM 1589 N N . ILE A 1 198 ? 10.537 -13.480 -0.304 1.00 93.06 198 ILE A N 1
ATOM 1590 C CA . ILE A 1 198 ? 9.957 -14.816 -0.448 1.00 93.06 198 ILE A CA 1
ATOM 1591 C C . ILE A 1 198 ? 8.957 -15.040 0.696 1.00 93.06 198 ILE A C 1
ATOM 1593 O O . ILE A 1 198 ? 9.344 -14.830 1.850 1.00 93.06 198 ILE A O 1
ATOM 1597 N N . PRO A 1 199 ? 7.715 -15.457 0.399 1.00 94.44 199 PRO A N 1
ATOM 1598 C CA . PRO A 1 199 ? 6.733 -15.852 1.404 1.00 94.44 199 PRO A CA 1
ATOM 1599 C C . PRO A 1 199 ? 7.227 -16.974 2.315 1.00 94.44 199 PRO A C 1
ATOM 1601 O O . PRO A 1 199 ? 8.048 -17.806 1.925 1.00 94.44 199 PRO A O 1
ATOM 1604 N N . HIS A 1 200 ? 6.717 -16.997 3.540 1.00 93.88 200 HIS A N 1
ATOM 1605 C CA . HIS A 1 200 ? 6.947 -18.067 4.505 1.00 93.88 200 HIS A CA 1
ATOM 1606 C C . HIS A 1 200 ? 5.822 -18.090 5.537 1.00 93.88 200 HIS A C 1
ATOM 1608 O O . HIS A 1 200 ? 5.185 -17.072 5.790 1.00 93.88 200 HIS A O 1
ATOM 1614 N N . SER A 1 201 ? 5.639 -19.224 6.206 1.00 93.88 201 SER A N 1
ATOM 1615 C CA . SER A 1 201 ? 4.505 -19.477 7.105 1.00 93.88 201 SER A CA 1
ATOM 1616 C C . SER A 1 201 ? 4.529 -18.753 8.458 1.00 93.88 201 SER A C 1
ATOM 1618 O O . SER A 1 201 ? 3.787 -19.118 9.364 1.00 93.88 201 SER A O 1
ATOM 1620 N N . ASN A 1 202 ? 5.439 -17.801 8.658 1.00 93.75 202 ASN A N 1
ATOM 1621 C CA . ASN A 1 202 ? 5.576 -17.082 9.930 1.00 93.75 202 ASN A CA 1
ATOM 1622 C C . ASN A 1 202 ? 6.070 -15.645 9.699 1.00 93.75 202 ASN A C 1
ATOM 1624 O O . ASN A 1 202 ? 7.162 -15.302 10.171 1.00 93.75 202 ASN A O 1
ATOM 1628 N N . PRO A 1 203 ? 5.354 -14.831 8.899 1.00 94.44 203 PRO A N 1
ATOM 1629 C CA . PRO A 1 203 ? 5.680 -13.417 8.758 1.00 94.44 203 PRO A CA 1
ATOM 1630 C C . PRO A 1 203 ? 5.611 -12.732 10.124 1.00 94.44 203 PRO A C 1
ATOM 1632 O O . PRO A 1 203 ? 4.936 -13.204 11.036 1.00 94.44 203 PRO A O 1
ATOM 1635 N N . GLN A 1 204 ? 6.352 -11.644 10.283 1.00 93.88 204 GLN A N 1
ATOM 1636 C CA . GLN A 1 204 ? 6.325 -10.832 11.496 1.00 93.88 204 GLN A CA 1
ATOM 1637 C C . GLN A 1 204 ? 5.912 -9.420 11.115 1.00 93.88 204 GLN A C 1
ATOM 1639 O O . GLN A 1 204 ? 6.321 -8.923 10.061 1.00 93.88 204 GLN A O 1
ATOM 1644 N N . ASP A 1 205 ? 5.118 -8.798 11.975 1.00 94.25 205 ASP A N 1
ATOM 1645 C CA . ASP A 1 205 ? 4.788 -7.388 11.877 1.00 94.25 205 ASP A CA 1
ATOM 1646 C C . ASP A 1 205 ? 6.009 -6.492 12.162 1.00 94.25 205 ASP A C 1
ATOM 1648 O O . ASP A 1 205 ? 7.082 -6.915 12.611 1.00 94.25 205 ASP A O 1
ATOM 1652 N N . ASN A 1 206 ? 5.847 -5.218 11.833 1.00 90.56 206 ASN A N 1
ATOM 1653 C CA . ASN A 1 206 ? 6.759 -4.134 12.146 1.00 90.56 206 ASN A CA 1
ATOM 1654 C C . ASN A 1 206 ? 5.952 -2.945 12.705 1.00 90.56 206 ASN A C 1
ATOM 1656 O O . ASN A 1 206 ? 4.722 -2.959 12.637 1.00 90.56 206 ASN A O 1
ATOM 1660 N N . PRO A 1 207 ? 6.609 -1.886 13.217 1.00 95.12 207 PRO A N 1
ATOM 1661 C CA . PRO A 1 207 ? 5.897 -0.741 13.787 1.00 95.12 207 PRO A CA 1
ATOM 1662 C C . PRO A 1 207 ? 4.862 -0.113 12.846 1.00 95.12 207 PRO A C 1
ATOM 1664 O O . PRO A 1 207 ? 3.783 0.240 13.300 1.00 95.12 207 PRO A O 1
ATOM 1667 N N . PHE A 1 208 ? 5.150 -0.048 11.541 1.00 94.19 208 PHE A N 1
ATOM 1668 C CA . PHE A 1 208 ? 4.191 0.452 10.556 1.00 94.19 208 PHE A CA 1
ATOM 1669 C C . PHE A 1 208 ? 2.920 -0.405 10.522 1.00 94.19 208 PHE A C 1
ATOM 1671 O O . PHE A 1 208 ? 1.819 0.125 10.604 1.00 94.19 208 PHE A O 1
ATOM 1678 N N . GLY A 1 209 ? 3.062 -1.729 10.424 1.00 94.44 209 GLY A N 1
ATOM 1679 C CA . GLY A 1 209 ? 1.928 -2.654 10.414 1.00 94.44 209 GLY A CA 1
ATOM 1680 C C . GLY A 1 209 ? 1.100 -2.577 11.695 1.00 94.44 209 GLY A C 1
ATOM 1681 O O . GLY A 1 209 ? -0.125 -2.507 11.638 1.00 94.44 209 GLY A O 1
ATOM 1682 N N . LEU A 1 210 ? 1.766 -2.497 12.847 1.00 97.44 210 LEU A N 1
ATOM 1683 C CA . LEU A 1 210 ? 1.099 -2.304 14.136 1.00 97.44 210 LEU A CA 1
ATOM 1684 C C . LEU A 1 210 ? 0.337 -0.975 14.206 1.00 97.44 210 LEU A C 1
ATOM 1686 O O . LEU A 1 210 ? -0.745 -0.926 14.784 1.00 97.44 210 LEU A O 1
ATOM 1690 N N . ASP A 1 211 ? 0.861 0.096 13.606 1.00 96.94 211 ASP A N 1
ATOM 1691 C CA . ASP A 1 211 ? 0.136 1.362 13.511 1.00 96.94 211 ASP A CA 1
ATOM 1692 C C . ASP A 1 211 ? -1.081 1.248 12.576 1.00 96.94 211 ASP A C 1
ATOM 1694 O O . ASP A 1 211 ? -2.143 1.778 12.901 1.00 96.94 211 ASP A O 1
ATOM 1698 N N . VAL A 1 212 ? -0.985 0.508 11.464 1.00 98.00 212 VAL A N 1
ATOM 1699 C CA . VAL A 1 212 ? -2.143 0.244 10.586 1.00 98.00 212 VAL A CA 1
ATOM 1700 C C . VAL A 1 212 ? -3.251 -0.471 11.361 1.00 98.00 212 VAL A C 1
ATOM 1702 O O . VAL A 1 212 ? -4.403 -0.050 11.302 1.00 98.00 212 VAL A O 1
ATOM 1705 N N . GLU A 1 213 ? -2.907 -1.503 12.135 1.00 98.31 213 GLU A N 1
ATOM 1706 C CA . GLU A 1 213 ? -3.860 -2.212 12.999 1.00 98.31 213 GLU A CA 1
ATOM 1707 C C . GLU A 1 213 ? -4.443 -1.295 14.081 1.00 98.31 213 GLU A C 1
ATOM 1709 O O . GLU A 1 213 ? -5.656 -1.245 14.273 1.00 98.31 213 GLU A O 1
ATOM 1714 N N . LYS A 1 214 ? -3.598 -0.501 14.744 1.00 98.06 214 LYS A N 1
ATOM 1715 C CA . LYS A 1 214 ? -4.009 0.448 15.785 1.00 98.06 214 LYS A CA 1
ATOM 1716 C C . LYS A 1 214 ? -5.052 1.457 15.294 1.00 98.06 214 LYS A C 1
ATOM 1718 O O . LYS A 1 214 ? -5.923 1.842 16.073 1.00 98.06 214 LYS A O 1
ATOM 1723 N N . TYR A 1 215 ? -4.940 1.932 14.054 1.00 97.69 215 TYR A N 1
ATOM 1724 C CA . TYR A 1 215 ? -5.843 2.940 13.489 1.00 97.69 215 TYR A CA 1
ATOM 1725 C C . TYR A 1 215 ? -6.987 2.348 12.650 1.00 97.69 215 TYR A C 1
ATOM 1727 O O . TYR A 1 215 ? -7.804 3.116 12.148 1.00 97.69 215 TYR A O 1
ATOM 1735 N N . TYR A 1 216 ? -7.078 1.022 12.521 1.00 98.25 216 TYR A N 1
ATOM 1736 C CA . TYR A 1 216 ? -8.049 0.335 11.663 1.00 98.25 216 TYR A CA 1
ATOM 1737 C C . TYR A 1 216 ? -9.499 0.791 11.909 1.00 98.25 216 TYR A C 1
ATOM 1739 O O . TYR A 1 216 ? -10.136 1.311 10.993 1.00 98.25 216 TYR A O 1
ATOM 1747 N N . ASP A 1 217 ? -9.972 0.731 13.160 1.00 97.69 217 ASP A N 1
ATOM 1748 C CA . ASP A 1 217 ? -11.348 1.119 13.512 1.00 97.69 217 ASP A CA 1
ATOM 1749 C C . ASP A 1 217 ? -11.644 2.594 13.176 1.00 97.69 217 ASP A C 1
ATOM 1751 O O . ASP A 1 217 ? -12.690 2.918 12.611 1.00 97.69 217 ASP A O 1
ATOM 1755 N N . LEU A 1 218 ? -10.690 3.496 13.448 1.00 96.25 218 LEU A N 1
ATOM 1756 C CA . LEU A 1 218 ? -10.815 4.917 13.104 1.00 96.25 218 LEU A CA 1
ATOM 1757 C C . LEU A 1 218 ? -10.955 5.107 11.588 1.00 96.25 218 LEU A C 1
ATOM 1759 O O . LEU A 1 218 ? -11.713 5.965 11.137 1.00 96.25 218 LEU A O 1
ATOM 1763 N N . MET A 1 219 ? -10.225 4.329 10.788 1.00 97.06 219 MET A N 1
ATOM 1764 C CA . MET A 1 219 ? -10.322 4.408 9.331 1.00 97.06 219 MET A CA 1
ATOM 1765 C C . MET A 1 219 ? -11.696 3.951 8.837 1.00 97.06 219 MET A C 1
ATOM 1767 O O . MET A 1 219 ? -12.251 4.587 7.940 1.00 97.06 219 MET A O 1
ATOM 1771 N N . GLY A 1 220 ? -12.275 2.916 9.454 1.00 96.00 220 GLY A N 1
ATOM 1772 C CA . GLY A 1 220 ? -13.660 2.508 9.215 1.00 96.00 220 GLY A CA 1
ATOM 1773 C C . GLY A 1 220 ? -14.652 3.649 9.448 1.00 96.00 220 GLY A C 1
ATOM 1774 O O . GLY A 1 220 ? -15.399 4.015 8.539 1.00 96.00 220 GLY A O 1
ATOM 1775 N N . GLU A 1 221 ? -14.590 4.293 10.616 1.00 94.94 221 GLU A N 1
ATOM 1776 C CA . GLU A 1 221 ? -15.461 5.429 10.960 1.00 94.94 221 GLU A CA 1
ATOM 1777 C C . GLU A 1 221 ? -15.321 6.603 9.969 1.00 94.94 221 GLU A C 1
ATOM 1779 O O . GLU A 1 221 ? -16.304 7.242 9.569 1.00 94.94 221 GLU A O 1
ATOM 1784 N N . LEU A 1 222 ? -14.092 6.894 9.533 1.00 93.44 222 LEU A N 1
ATOM 1785 C CA . LEU A 1 222 ? -13.823 7.958 8.567 1.00 93.44 222 LEU A CA 1
ATOM 1786 C C . LEU A 1 222 ? -14.401 7.651 7.185 1.00 93.44 222 LEU A C 1
ATOM 1788 O O . LEU A 1 222 ? -14.939 8.554 6.543 1.00 93.44 222 LEU A O 1
ATOM 1792 N N . LEU A 1 223 ? -14.326 6.406 6.719 1.00 93.12 223 LEU A N 1
ATOM 1793 C CA . LEU A 1 223 ? -14.928 6.020 5.443 1.00 93.12 223 LEU A CA 1
ATOM 1794 C C . LEU A 1 223 ? -16.461 6.064 5.512 1.00 93.12 223 LEU A C 1
ATOM 1796 O O . LEU A 1 223 ? -17.100 6.625 4.619 1.00 93.12 223 LEU A O 1
ATOM 1800 N N . GLU A 1 224 ? -17.055 5.548 6.589 1.00 89.38 224 GLU A N 1
ATOM 1801 C CA . GLU A 1 224 ? -18.510 5.522 6.777 1.00 89.38 224 GLU A CA 1
ATOM 1802 C C . GLU A 1 224 ? -19.118 6.926 6.880 1.00 89.38 224 GLU A C 1
ATOM 1804 O O . GLU A 1 224 ? -20.132 7.218 6.238 1.00 89.38 224 GLU A O 1
ATOM 1809 N N . SER A 1 225 ? -18.484 7.829 7.635 1.00 81.00 225 SER A N 1
ATOM 1810 C CA . SER A 1 225 ? -18.979 9.202 7.805 1.00 81.00 225 SER A CA 1
ATOM 1811 C C . SER A 1 225 ? -19.070 9.982 6.485 1.00 81.00 225 SER A C 1
ATOM 1813 O O . SER A 1 225 ? -19.967 10.812 6.320 1.00 81.00 225 SER A O 1
ATOM 1815 N N . ASN A 1 226 ? -18.202 9.694 5.510 1.00 73.06 226 ASN A N 1
ATOM 1816 C CA . ASN A 1 226 ? -18.264 10.324 4.187 1.00 73.06 226 ASN A CA 1
ATOM 1817 C C . ASN A 1 226 ? -19.392 9.770 3.314 1.00 73.06 226 ASN A C 1
ATOM 1819 O O . ASN A 1 226 ? -20.042 10.536 2.600 1.00 73.06 226 ASN A O 1
ATOM 1823 N N . LEU A 1 227 ? -19.676 8.467 3.405 1.00 69.25 227 LEU A N 1
ATOM 1824 C CA . LEU A 1 227 ? -20.786 7.853 2.675 1.00 69.25 227 LEU A CA 1
ATOM 1825 C C . LEU A 1 227 ? -22.131 8.448 3.104 1.00 69.25 227 LEU A C 1
ATOM 1827 O O . LEU A 1 227 ? -22.950 8.776 2.246 1.00 69.25 227 LEU A O 1
ATOM 1831 N N . VAL A 1 228 ? -22.338 8.665 4.406 1.00 68.75 228 VAL A N 1
ATOM 1832 C CA . VAL A 1 228 ? -23.574 9.275 4.930 1.00 68.75 228 VAL A CA 1
ATOM 1833 C C . VAL A 1 228 ? -23.748 10.710 4.420 1.00 68.75 228 VAL A C 1
ATOM 1835 O O . VAL A 1 228 ? -24.808 11.049 3.896 1.00 68.75 228 VAL A O 1
ATOM 1838 N N . ASN A 1 229 ? -22.695 11.531 4.472 1.00 61.00 229 ASN A N 1
ATOM 1839 C CA . ASN A 1 229 ? -22.751 12.920 3.997 1.00 61.00 229 ASN A CA 1
ATOM 1840 C C . ASN A 1 229 ? -23.032 13.031 2.486 1.00 61.00 229 ASN A C 1
ATOM 1842 O O . ASN A 1 229 ? -23.672 13.984 2.046 1.00 61.00 229 ASN A O 1
ATOM 1846 N N . SER A 1 230 ? -22.584 12.058 1.682 1.00 59.56 230 SER A N 1
ATOM 1847 C CA . SER A 1 230 ? -22.849 12.030 0.235 1.00 59.56 230 SER A CA 1
ATOM 1848 C C . SER A 1 230 ? -24.313 11.718 -0.117 1.00 59.56 230 SER A C 1
ATOM 1850 O O . SER A 1 230 ? -24.797 12.146 -1.164 1.00 59.56 230 SER A O 1
ATOM 1852 N N . GLN A 1 231 ? -25.040 11.016 0.762 1.00 56.53 231 GLN A N 1
ATOM 1853 C CA . GLN A 1 231 ? -26.441 10.634 0.548 1.00 56.53 231 GLN A CA 1
ATOM 1854 C C . GLN A 1 231 ? -27.438 11.731 0.953 1.00 56.53 231 GLN A C 1
ATOM 1856 O O . GLN A 1 231 ? -28.542 11.764 0.420 1.00 56.53 231 GLN A O 1
ATOM 1861 N N . GLU A 1 232 ? -27.058 12.656 1.842 1.00 54.47 232 GLU A N 1
ATOM 1862 C CA . GLU A 1 232 ? -27.914 13.779 2.270 1.00 54.47 232 GLU A CA 1
ATOM 1863 C C . GLU A 1 232 ? -27.955 14.955 1.273 1.00 54.47 232 GLU A C 1
ATOM 1865 O O . GLU A 1 232 ? -28.733 15.894 1.443 1.00 54.47 232 GLU A O 1
ATOM 1870 N N . LEU A 1 233 ? -27.131 14.918 0.221 1.00 51.69 233 LEU A N 1
ATOM 1871 C CA . LEU A 1 233 ? -27.047 15.963 -0.807 1.00 51.69 233 LEU A CA 1
ATOM 1872 C C . LEU A 1 233 ? -27.956 15.716 -2.030 1.00 51.69 233 LEU A C 1
ATOM 1874 O O . LEU A 1 233 ? -27.868 16.473 -3.002 1.00 51.69 233 LEU A O 1
ATOM 1878 N N . PHE A 1 234 ? -28.832 14.703 -1.981 1.00 43.50 234 PHE A N 1
ATOM 1879 C CA . PHE A 1 234 ? -29.786 14.350 -3.043 1.00 43.50 234 PHE A CA 1
ATOM 1880 C C . PHE A 1 234 ? -31.251 14.466 -2.607 1.00 43.50 234 PHE A C 1
ATOM 1882 O O . PHE A 1 234 ? -31.605 13.957 -1.521 1.00 43.50 234 PHE A O 1
#

Foldseek 3Di:
DDDDDDDDDPDDDDPDDDPDDDDPVQAQDLVNLLVLCLVCLVLLVVLCVVLVADSLLLSLLLSLCRRVDRPQVPDPQLVCCQVQVFQWQHASNRHTLVLLCVLCVVPLDPQPDDDDPCVVVVVRQDSSSSSRVQCHDHSSVSNSSSSQLSVVQVQACVAAVCLRVLQQQSQQCSVCDQWDFDDDPCSRGPVPPIDGDHYHNDGDGDPRSVSSVVCSVVSVVSSVVSVVVVVVVD

Sequence (234 aa):
MLFYPYDINKYTYCYNSPLRYLDRTGNVSEEEAQNIIKENSEYIIKYAEIYDVDPQIVTGCIYVEQITNVDWKDSFDSAIAIVTGLDTSIGIGQVKVSTAKLLEDEGYVEKTEGRKWYEYLFSGINRNDKIAMKLENNEKNISYVAACLSRQIDVWEGEYPEVSQNIAVLGTLYNLGHEIRGEGILGYIFGIGNKPRIPHSNPQDNPFGLDVEKYYDLMGELLESNLVNSQELF

Radius of gyration: 20.77 Å; chains: 1; bounding box: 55×75×52 Å

Secondary structure (DSSP, 8-state):
---------S-----S-------TT-PPPHHHHHHHHHHHHHHHHHHHHHTT--HHHHHHHHHHHHHH-SSTTT--HHHHHHHH----EETTTTEEHHHHHHHHHHTSS-------GGGGTSTT--HHHHHHHHHTSHHHHHHHHHHHHHHHHHHHTTT-TTTTT-HHHHHHHHHH-SEEPPSHHHHHHH-TT-EEPPP-S-----HHHHHHHHHHHHHHHHHHHHHHHHHTT-

pLDDT: mean 78.95, std 22.08, range [25.86, 98.81]